Protein AF-A0A1H0L5H2-F1 (afdb_monomer_lite)

Structure (mmCIF, N/CA/C/O backbone):
data_AF-A0A1H0L5H2-F1
#
_entry.id   AF-A0A1H0L5H2-F1
#
loop_
_atom_site.group_PDB
_atom_site.id
_atom_site.type_symbol
_atom_site.label_atom_id
_atom_site.label_alt_id
_atom_site.label_comp_id
_atom_site.label_asym_id
_atom_site.label_entity_id
_atom_site.label_seq_id
_atom_site.pdbx_PDB_ins_code
_atom_site.Cartn_x
_atom_site.Cartn_y
_atom_site.Cartn_z
_atom_site.occupancy
_atom_site.B_iso_or_equiv
_atom_site.auth_seq_id
_atom_site.auth_comp_id
_atom_site.auth_asym_id
_atom_site.auth_atom_id
_atom_site.pdbx_PDB_model_num
ATOM 1 N N . MET A 1 1 ? -10.286 9.894 14.946 1.00 86.69 1 MET A N 1
ATOM 2 C CA . MET A 1 1 ? -11.538 9.253 14.486 1.00 86.69 1 MET A CA 1
ATOM 3 C C . MET A 1 1 ? -12.620 9.352 15.561 1.00 86.69 1 MET A C 1
ATOM 5 O O . MET A 1 1 ? -12.289 9.232 16.737 1.00 86.69 1 MET A O 1
ATOM 9 N N . SER A 1 2 ? -13.885 9.608 15.197 1.00 91.50 2 SER A N 1
ATOM 10 C CA . SER A 1 2 ? -15.003 9.645 16.160 1.00 91.50 2 SER A CA 1
ATOM 11 C C . SER A 1 2 ? -15.420 8.237 16.604 1.00 91.50 2 SER A C 1
ATOM 13 O O . SER A 1 2 ? -15.132 7.260 15.911 1.00 91.50 2 SER A O 1
ATOM 15 N N . ARG A 1 3 ? -16.108 8.123 17.750 1.00 90.56 3 ARG A N 1
ATOM 16 C CA . ARG A 1 3 ? -16.618 6.825 18.240 1.00 90.56 3 ARG A CA 1
ATOM 17 C C . ARG A 1 3 ? -17.633 6.208 17.288 1.00 90.56 3 ARG A C 1
ATOM 19 O O . ARG A 1 3 ? -17.518 5.031 16.987 1.00 90.56 3 ARG A O 1
ATOM 26 N N . ASP A 1 4 ? -18.573 6.996 16.774 1.00 89.38 4 ASP A N 1
ATOM 27 C CA . ASP A 1 4 ? -19.592 6.470 15.858 1.00 89.38 4 ASP A CA 1
ATOM 28 C C . ASP A 1 4 ? -18.964 5.981 14.543 1.00 89.38 4 ASP A C 1
ATOM 30 O O . ASP A 1 4 ? -19.358 4.942 14.022 1.00 89.38 4 ASP A O 1
ATOM 34 N N . ARG A 1 5 ? -17.904 6.648 14.057 1.00 89.00 5 ARG A N 1
ATOM 35 C CA . ARG A 1 5 ? -17.142 6.173 12.891 1.00 89.00 5 ARG A CA 1
ATOM 36 C C . ARG A 1 5 ? -16.364 4.888 13.186 1.00 89.00 5 ARG A C 1
ATOM 38 O O . ARG A 1 5 ? -16.267 4.049 12.304 1.00 89.00 5 ARG A O 1
ATOM 45 N N . LEU A 1 6 ? -15.846 4.710 14.405 1.00 89.56 6 LEU A N 1
ATOM 46 C CA . LEU A 1 6 ? -15.249 3.441 14.848 1.00 89.56 6 LEU A CA 1
ATOM 47 C C . LEU A 1 6 ? -16.286 2.313 14.913 1.00 89.56 6 LEU A C 1
ATOM 49 O O . LEU A 1 6 ? -16.000 1.219 14.441 1.00 89.56 6 LEU A O 1
ATOM 53 N N . VAL A 1 7 ? -17.482 2.581 15.453 1.00 89.94 7 VAL A N 1
ATOM 54 C CA . VAL A 1 7 ? -18.577 1.597 15.483 1.00 89.94 7 VAL A CA 1
ATOM 55 C C . VAL A 1 7 ? -18.927 1.173 14.061 1.00 89.94 7 VAL A C 1
ATOM 57 O O . VAL A 1 7 ? -18.934 -0.013 13.750 1.00 89.94 7 VAL A O 1
ATOM 60 N N . HIS A 1 8 ? -19.158 2.146 13.183 1.00 88.38 8 HIS A N 1
ATOM 61 C CA . HIS A 1 8 ? -19.511 1.868 11.800 1.00 88.38 8 HIS A CA 1
ATOM 62 C C . HIS A 1 8 ? -18.387 1.150 11.035 1.00 88.38 8 HIS A C 1
ATOM 64 O O . HIS A 1 8 ? -18.661 0.261 10.242 1.00 88.38 8 HIS A O 1
ATOM 70 N N . ALA A 1 9 ? -17.120 1.478 11.295 1.00 86.44 9 ALA A N 1
ATOM 71 C CA . ALA A 1 9 ? -15.988 0.811 10.655 1.00 86.44 9 ALA A CA 1
ATOM 72 C C . ALA A 1 9 ? -15.869 -0.675 11.033 1.00 86.44 9 ALA A C 1
ATOM 74 O O . ALA A 1 9 ? -15.502 -1.482 10.182 1.00 86.44 9 ALA A O 1
ATOM 75 N N . LEU A 1 10 ? -16.159 -1.018 12.294 1.00 85.81 10 LEU A N 1
ATOM 76 C CA . LEU A 1 10 ? -16.026 -2.380 12.819 1.00 85.81 10 LEU A CA 1
ATOM 77 C C . LEU A 1 10 ? -17.253 -3.250 12.539 1.00 85.81 10 LEU A C 1
ATOM 79 O O . LEU A 1 10 ? -17.099 -4.425 12.225 1.00 85.81 10 LEU A O 1
ATOM 83 N N . TRP A 1 11 ? -18.455 -2.685 12.664 1.00 86.88 11 TRP A N 1
ATOM 84 C CA . TRP A 1 11 ? -19.703 -3.453 12.601 1.00 86.88 11 TRP A CA 1
ATOM 85 C C . TRP A 1 11 ? -20.668 -3.010 11.494 1.00 86.88 11 TRP A C 1
ATOM 87 O O . TRP A 1 11 ? -21.693 -3.651 11.288 1.00 86.88 11 TRP A O 1
ATOM 97 N N . GLY A 1 12 ? -20.386 -1.925 10.770 1.00 85.38 12 GLY A N 1
ATOM 98 C CA . GLY A 1 12 ? -21.254 -1.448 9.693 1.00 85.38 12 GLY A CA 1
ATOM 99 C C . GLY A 1 12 ? -22.674 -1.150 10.179 1.00 85.38 12 GLY A C 1
ATOM 100 O O . GLY A 1 12 ? -22.873 -0.323 11.072 1.00 85.38 12 GLY A O 1
ATOM 101 N N . THR A 1 13 ? -23.657 -1.808 9.563 1.00 84.06 13 THR A N 1
ATOM 102 C CA . THR A 1 13 ? -25.083 -1.750 9.929 1.00 84.06 13 THR A CA 1
ATOM 103 C C . THR A 1 13 ? -25.482 -2.778 10.991 1.00 84.06 13 THR A C 1
ATOM 105 O O . THR A 1 13 ? -26.587 -2.700 11.514 1.00 84.06 13 THR A O 1
ATOM 108 N N . GLU A 1 14 ? -24.599 -3.716 11.337 1.00 86.31 14 GLU A N 1
ATOM 109 C CA . GLU A 1 14 ? -24.851 -4.834 12.260 1.00 86.31 14 GLU A CA 1
ATOM 110 C C . GLU A 1 14 ? -24.244 -4.581 13.652 1.00 86.31 14 GLU A C 1
ATOM 112 O O . GLU A 1 14 ? -23.815 -5.496 14.356 1.00 86.31 14 GLU A O 1
ATOM 117 N N . ALA A 1 15 ? -24.165 -3.311 14.062 1.00 87.25 15 ALA A N 1
ATOM 118 C CA . ALA A 1 15 ? -23.584 -2.935 15.345 1.00 87.25 15 ALA A CA 1
ATOM 119 C C . ALA A 1 15 ? -24.408 -3.484 16.525 1.00 87.25 15 ALA A C 1
ATOM 121 O O . ALA A 1 15 ? -25.597 -3.173 16.628 1.00 87.25 15 ALA A O 1
ATOM 122 N N . PRO A 1 16 ? -23.794 -4.237 17.460 1.00 89.81 16 PRO A N 1
ATOM 123 C CA . PRO A 1 16 ? -24.488 -4.673 18.664 1.00 89.81 16 PRO A CA 1
ATOM 124 C C . PRO A 1 16 ? -24.782 -3.477 19.578 1.00 89.81 16 PRO A C 1
ATOM 126 O O . PRO A 1 16 ? -24.059 -2.478 19.570 1.00 89.81 16 PRO A O 1
ATOM 129 N N . GLU A 1 17 ? -25.777 -3.604 20.458 1.00 91.12 17 GLU A N 1
ATOM 130 C CA . GLU A 1 17 ? -26.096 -2.568 21.457 1.00 91.12 17 GLU A CA 1
ATOM 131 C C . GLU A 1 17 ? -24.881 -2.206 22.333 1.00 91.12 17 GLU A C 1
ATOM 133 O O . GLU A 1 17 ? -24.697 -1.057 22.741 1.00 91.12 17 GLU A O 1
ATOM 138 N N . SER A 1 18 ? -23.989 -3.175 22.564 1.00 92.38 18 SER A N 1
ATOM 139 C CA . SER A 1 18 ? -22.765 -3.009 23.346 1.00 92.38 18 SER A CA 1
ATOM 140 C C . SER A 1 18 ? -21.599 -2.364 22.586 1.00 92.38 18 SER A C 1
ATOM 142 O O . SER A 1 18 ? -20.552 -2.149 23.196 1.00 92.38 18 SER A O 1
ATOM 144 N N . ALA A 1 19 ? -21.730 -2.038 21.294 1.00 90.88 19 ALA A N 1
ATOM 145 C CA . ALA A 1 19 ? -20.615 -1.620 20.432 1.00 90.88 19 ALA A CA 1
ATOM 146 C C . ALA A 1 19 ? -19.786 -0.467 21.019 1.00 90.88 19 ALA A C 1
ATOM 148 O O . ALA A 1 19 ? -18.552 -0.496 21.018 1.00 90.88 19 ALA A O 1
ATOM 149 N N . ARG A 1 20 ? -20.458 0.541 21.590 1.00 87.81 20 ARG A N 1
ATOM 150 C CA . ARG A 1 20 ? -19.782 1.666 22.254 1.00 87.81 20 ARG A CA 1
ATOM 151 C C . ARG A 1 20 ? -18.958 1.206 23.455 1.00 87.81 20 ARG A C 1
ATOM 153 O O . ARG A 1 20 ? -17.831 1.665 23.603 1.00 87.81 20 ARG A O 1
ATOM 160 N N . GLY A 1 21 ? -19.492 0.295 24.271 1.00 90.88 21 GLY A N 1
ATOM 161 C CA . GLY A 1 21 ? -18.783 -0.330 25.390 1.00 90.88 21 GLY A CA 1
ATOM 162 C C . GLY A 1 21 ? -17.565 -1.128 24.922 1.00 90.88 21 GLY A C 1
ATOM 163 O O . GLY A 1 21 ? -16.466 -0.932 25.438 1.00 90.88 21 GLY A O 1
ATOM 164 N N . SER A 1 22 ? -17.732 -1.944 23.878 1.00 93.12 22 SER A N 1
ATOM 165 C CA . SER A 1 22 ? -16.657 -2.746 23.283 1.00 93.12 22 SER A CA 1
ATOM 166 C C . SER A 1 22 ? -15.490 -1.891 22.778 1.00 93.12 22 SER A C 1
ATOM 168 O O . SER A 1 22 ? -14.337 -2.259 22.992 1.00 93.12 22 SER A O 1
ATOM 170 N N . ILE A 1 23 ? -15.754 -0.711 22.198 1.00 92.75 23 ILE A N 1
ATOM 171 C CA . ILE A 1 23 ? -14.692 0.226 21.791 1.00 92.75 23 ILE A CA 1
ATOM 172 C C . ILE A 1 23 ? -13.817 0.639 22.978 1.00 92.75 23 ILE A C 1
ATOM 174 O O . ILE A 1 23 ? -12.598 0.702 22.829 1.00 92.75 23 ILE A O 1
ATOM 178 N N . TYR A 1 24 ? -14.396 0.914 24.152 1.00 91.12 24 TYR A N 1
ATOM 179 C CA . TYR A 1 24 ? -13.594 1.260 25.330 1.00 91.12 24 TYR A CA 1
ATOM 180 C C . TYR A 1 24 ? -12.665 0.111 25.726 1.00 91.12 24 TYR A C 1
ATOM 182 O O . TYR A 1 24 ? -11.490 0.361 25.995 1.00 91.12 24 TYR A O 1
ATOM 190 N N . THR A 1 25 ? -13.163 -1.128 25.699 1.00 93.25 25 THR A N 1
ATOM 191 C CA . THR A 1 25 ? -12.363 -2.326 25.985 1.00 93.25 25 THR A CA 1
ATOM 192 C C . THR A 1 25 ? -11.226 -2.497 24.978 1.00 93.25 25 THR A C 1
ATOM 194 O O . THR A 1 25 ? -10.082 -2.681 25.387 1.00 93.25 25 THR A O 1
ATOM 197 N N . TYR A 1 26 ? -11.496 -2.359 23.675 1.00 92.62 26 TYR A N 1
ATOM 198 C CA . TYR A 1 26 ? -10.461 -2.462 22.640 1.00 92.62 26 TYR A CA 1
ATOM 199 C C . TYR A 1 26 ? -9.408 -1.359 22.755 1.00 92.62 26 TYR A C 1
ATOM 201 O O . TYR A 1 26 ? -8.216 -1.635 22.667 1.00 92.62 26 TYR A O 1
ATOM 209 N N . VAL A 1 27 ? -9.819 -0.115 23.017 1.00 93.62 27 VAL A N 1
ATOM 210 C CA . VAL A 1 27 ? -8.886 1.005 23.213 1.00 93.62 27 VAL A CA 1
ATOM 211 C C . VAL A 1 27 ? -8.029 0.809 24.464 1.00 93.62 27 VAL A C 1
ATOM 213 O O . VAL A 1 27 ? -6.843 1.134 24.443 1.00 93.62 27 VAL A O 1
ATOM 216 N N . ALA A 1 28 ? -8.604 0.296 25.554 1.00 93.31 28 ALA A N 1
ATOM 217 C CA . ALA A 1 28 ? -7.856 0.002 26.773 1.00 93.31 28 ALA A CA 1
ATOM 218 C C . ALA A 1 28 ? -6.829 -1.120 26.552 1.00 93.31 28 ALA A C 1
ATOM 220 O O . ALA A 1 28 ? -5.679 -0.969 26.962 1.00 93.31 28 ALA A O 1
ATOM 221 N N . GLY A 1 29 ? -7.221 -2.196 25.860 1.00 94.62 29 GLY A N 1
ATOM 222 C CA . GLY A 1 29 ? -6.318 -3.279 25.466 1.00 94.62 29 GLY A CA 1
ATOM 223 C C . GLY A 1 29 ? -5.177 -2.778 24.583 1.00 94.62 29 GLY A C 1
ATOM 224 O O . GLY A 1 29 ? -4.015 -2.942 24.936 1.00 94.62 29 GLY A O 1
ATOM 225 N N . LEU A 1 30 ? -5.499 -2.044 23.514 1.00 92.75 30 LEU A N 1
ATOM 226 C CA . LEU A 1 30 ? -4.499 -1.498 22.598 1.00 92.75 30 LEU A CA 1
ATOM 227 C C . LEU A 1 30 ? -3.508 -0.565 23.308 1.00 92.75 30 LEU A C 1
ATOM 229 O O . LEU A 1 30 ? -2.312 -0.643 23.061 1.00 92.75 30 LEU A O 1
ATOM 233 N N . ARG A 1 31 ? -3.973 0.296 24.225 1.00 93.56 31 ARG A N 1
ATOM 234 C CA . ARG A 1 31 ? -3.073 1.136 25.036 1.00 93.56 31 ARG A CA 1
ATOM 235 C C . ARG A 1 31 ? -2.105 0.301 25.865 1.00 93.56 31 ARG A C 1
ATOM 237 O O . ARG A 1 31 ? -0.919 0.604 25.872 1.00 93.56 31 ARG A O 1
ATOM 244 N N . LYS A 1 32 ? -2.604 -0.748 26.522 1.00 93.69 32 LYS A N 1
ATOM 245 C CA . LYS A 1 32 ? -1.773 -1.657 27.313 1.00 93.69 32 LYS A CA 1
ATOM 246 C C . LYS A 1 32 ? -0.716 -2.337 26.443 1.00 93.69 32 LYS A C 1
ATOM 248 O O . LYS A 1 32 ? 0.447 -2.360 26.827 1.00 93.69 32 LYS A O 1
ATOM 253 N N . ASP A 1 33 ? -1.098 -2.842 25.275 1.00 93.56 33 ASP A N 1
ATOM 254 C CA . ASP A 1 33 ? -0.165 -3.508 24.361 1.00 93.56 33 ASP A CA 1
ATOM 255 C C . ASP A 1 33 ? 0.893 -2.532 23.830 1.00 93.56 33 ASP A C 1
ATOM 257 O O . ASP A 1 33 ? 2.076 -2.861 23.769 1.00 93.56 33 ASP A O 1
ATOM 261 N N . MET A 1 34 ? 0.495 -1.293 23.528 1.00 90.81 34 MET A N 1
ATOM 262 C CA . MET A 1 34 ? 1.413 -0.222 23.135 1.00 90.81 34 MET A CA 1
ATOM 263 C C . MET A 1 34 ? 2.388 0.158 24.257 1.00 90.81 34 MET A C 1
ATOM 265 O O . MET A 1 34 ? 3.567 0.384 23.988 1.00 90.81 34 MET A O 1
ATOM 269 N N . ASP A 1 35 ? 1.918 0.222 25.504 1.00 90.25 35 ASP A N 1
ATOM 270 C CA . ASP A 1 35 ? 2.765 0.492 26.668 1.00 90.25 35 ASP A CA 1
ATOM 271 C C . ASP A 1 35 ? 3.777 -0.636 26.894 1.00 90.25 35 ASP A C 1
ATOM 273 O O . ASP A 1 35 ? 4.957 -0.366 27.116 1.00 90.25 35 ASP A O 1
ATOM 277 N N . LEU A 1 36 ? 3.344 -1.894 26.770 1.00 92.88 36 LEU A N 1
ATOM 278 C CA . LEU A 1 36 ? 4.217 -3.068 26.866 1.00 92.88 36 LEU A CA 1
ATOM 279 C C . LEU A 1 36 ? 5.263 -3.107 25.747 1.00 92.88 36 LEU A C 1
ATOM 281 O O . LEU A 1 36 ? 6.405 -3.491 25.989 1.00 92.88 36 LEU A O 1
ATOM 285 N N . ALA A 1 37 ? 4.894 -2.677 24.541 1.00 89.81 37 ALA A N 1
ATOM 286 C CA . ALA A 1 37 ? 5.805 -2.556 23.409 1.00 89.81 37 ALA A CA 1
ATOM 287 C C . ALA A 1 37 ? 6.749 -1.340 23.505 1.00 89.81 37 ALA A 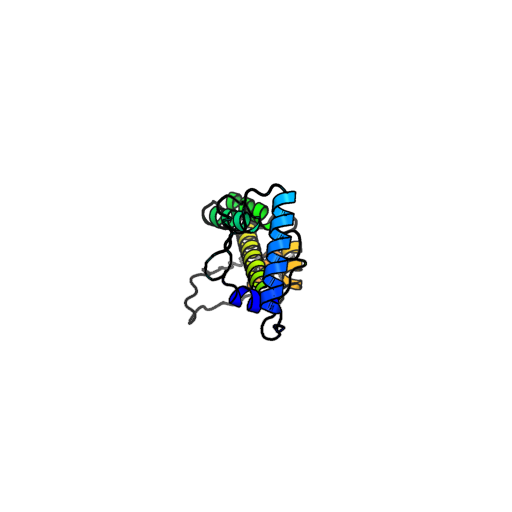C 1
ATOM 289 O O . ALA A 1 37 ? 7.588 -1.152 22.626 1.00 89.81 37 ALA A O 1
ATOM 290 N N . GLY A 1 38 ? 6.610 -0.488 24.531 1.00 88.44 38 GLY A N 1
ATOM 291 C CA . GLY A 1 38 ? 7.401 0.737 24.666 1.00 88.44 38 GLY A CA 1
ATOM 292 C C . GLY A 1 38 ? 7.144 1.748 23.543 1.00 88.44 38 GLY A C 1
ATOM 293 O O . GLY A 1 38 ? 8.032 2.529 23.202 1.00 88.44 38 GLY A O 1
ATOM 294 N N . ALA A 1 39 ? 5.952 1.727 22.939 1.00 84.00 39 ALA A N 1
ATOM 295 C CA . ALA A 1 39 ? 5.631 2.572 21.798 1.00 84.00 39 ALA A CA 1
ATOM 296 C C . ALA A 1 39 ? 5.629 4.060 22.189 1.00 84.00 39 ALA A C 1
ATOM 298 O O . ALA A 1 39 ? 4.958 4.476 23.137 1.00 84.00 39 ALA A O 1
ATOM 299 N N . SER A 1 40 ? 6.342 4.884 21.417 1.00 82.69 40 SER A N 1
ATOM 300 C CA . SER A 1 40 ? 6.373 6.341 21.609 1.00 82.69 40 SER A CA 1
ATOM 301 C C . SER A 1 40 ? 5.048 7.013 21.233 1.00 82.69 40 SER A C 1
ATOM 303 O O . SER A 1 40 ? 4.673 8.025 21.827 1.00 82.69 40 SER A O 1
ATOM 305 N N . VAL A 1 41 ? 4.300 6.439 20.283 1.00 82.50 41 VAL A N 1
ATOM 306 C CA . VAL A 1 41 ? 2.963 6.921 19.928 1.00 82.50 41 VAL A CA 1
ATOM 307 C C . VAL A 1 41 ? 1.958 6.596 21.019 1.00 82.50 41 VAL A C 1
ATOM 309 O O . VAL A 1 41 ? 1.964 5.516 21.603 1.00 82.50 41 VAL A O 1
ATOM 312 N N . ARG A 1 42 ? 1.046 7.538 21.271 1.00 86.81 42 ARG A N 1
ATOM 313 C CA . ARG A 1 42 ? -0.030 7.392 22.250 1.00 86.81 42 ARG A CA 1
ATOM 314 C C . ARG A 1 42 ? -1.391 7.522 21.582 1.00 86.81 42 ARG A C 1
ATOM 316 O O . ARG A 1 42 ? -1.649 8.466 20.836 1.00 86.81 42 ARG A O 1
ATOM 323 N N . LEU A 1 43 ? -2.287 6.591 21.901 1.00 91.00 43 LEU A N 1
ATOM 324 C CA . LEU A 1 43 ? -3.700 6.683 21.548 1.00 91.00 43 LEU A CA 1
ATOM 325 C C . LEU A 1 43 ? -4.420 7.580 22.562 1.00 91.00 43 LEU A C 1
ATOM 327 O O . LEU A 1 43 ? -4.735 7.159 23.677 1.00 91.00 43 LEU A O 1
ATOM 331 N N . MET A 1 44 ? -4.698 8.821 22.187 1.00 91.31 44 MET A N 1
ATOM 332 C CA . MET A 1 44 ? -5.301 9.829 23.057 1.00 91.31 44 MET A CA 1
ATOM 333 C C . MET A 1 44 ? -6.825 9.847 22.928 1.00 91.31 44 MET A C 1
ATOM 335 O O . MET A 1 44 ? -7.381 9.694 21.841 1.00 91.31 44 MET A O 1
ATOM 339 N N . SER A 1 45 ? -7.515 10.065 24.047 1.00 92.62 45 SER A N 1
ATOM 340 C CA . SER A 1 45 ? -8.954 10.337 24.037 1.00 92.62 45 SER A CA 1
ATOM 341 C C . SER A 1 45 ? -9.191 11.790 23.621 1.00 92.62 45 SER A C 1
ATOM 343 O O . SER A 1 45 ? -8.607 12.702 24.195 1.00 92.62 45 SER A O 1
ATOM 345 N N . ALA A 1 46 ? -10.076 12.004 22.654 1.00 90.12 46 ALA A N 1
ATOM 346 C CA . ALA A 1 46 ? -10.568 13.313 22.239 1.00 90.12 46 ALA A CA 1
ATOM 347 C C . ALA A 1 46 ? -12.061 13.451 22.587 1.00 90.12 46 ALA A C 1
ATOM 349 O O . ALA A 1 46 ? -12.741 12.461 22.876 1.00 90.12 46 ALA A O 1
ATOM 350 N N . ARG A 1 47 ? -12.599 14.677 22.522 1.00 87.00 47 ARG A N 1
ATOM 351 C CA . ARG A 1 47 ? -13.990 14.988 22.912 1.00 87.00 47 ARG A CA 1
ATOM 352 C C . ARG A 1 47 ? -15.018 14.026 22.295 1.00 87.00 47 ARG A C 1
ATOM 354 O O . ARG A 1 47 ? -15.898 13.536 22.996 1.00 87.00 47 ARG A O 1
ATOM 361 N N . THR A 1 48 ? -14.872 13.692 21.013 1.00 88.31 48 THR A N 1
ATOM 362 C CA . THR A 1 48 ? -15.820 12.842 20.265 1.00 88.31 48 THR A CA 1
ATOM 363 C C . THR A 1 48 ? -15.258 11.472 19.867 1.00 88.31 48 THR A C 1
ATOM 365 O O . THR A 1 48 ? -15.918 10.722 19.146 1.00 88.31 48 THR A O 1
ATOM 368 N N . GLY A 1 49 ? -14.060 11.099 20.327 1.00 92.00 49 GLY A N 1
ATOM 369 C CA . GLY A 1 49 ? -13.427 9.848 19.909 1.00 92.00 49 GLY A CA 1
ATOM 370 C C . GLY A 1 49 ? -11.979 9.715 20.338 1.00 92.00 49 GLY A C 1
ATOM 371 O O . GLY A 1 49 ? -11.648 9.984 21.490 1.00 92.00 49 GLY A O 1
ATOM 372 N N . TYR A 1 50 ? -11.131 9.278 19.412 1.00 93.12 50 TYR A N 1
ATOM 373 C CA . TYR A 1 50 ? -9.731 8.970 19.684 1.00 93.12 50 TYR A CA 1
ATOM 374 C C . TYR A 1 50 ? -8.829 9.528 18.594 1.00 93.12 50 TYR A C 1
ATOM 376 O O . TYR A 1 50 ? -9.219 9.610 17.425 1.00 93.12 50 TYR A O 1
ATOM 384 N N . THR A 1 51 ? -7.623 9.920 18.977 1.00 92.62 51 THR A N 1
ATOM 385 C CA . THR A 1 51 ? -6.602 10.413 18.057 1.00 92.62 51 THR A CA 1
ATOM 386 C C . THR A 1 51 ? -5.273 9.736 18.336 1.00 92.62 51 THR A C 1
ATOM 388 O O . THR A 1 51 ? -4.976 9.374 19.473 1.00 92.62 51 THR A O 1
ATOM 391 N N . MET A 1 52 ? -4.490 9.553 17.286 1.00 89.81 52 MET A N 1
ATOM 392 C CA . MET A 1 52 ? -3.157 8.984 17.343 1.00 89.81 52 MET A CA 1
ATOM 393 C C . MET A 1 52 ? -2.280 9.822 16.419 1.00 89.81 52 MET A C 1
ATOM 395 O O . MET A 1 52 ? -2.619 9.993 15.248 1.00 89.81 52 MET A O 1
ATOM 399 N N . ASN A 1 53 ? -1.195 10.385 16.950 1.00 86.00 53 ASN A N 1
ATOM 400 C CA . ASN A 1 53 ? -0.251 11.142 16.139 1.00 86.00 53 ASN A CA 1
ATOM 401 C C . ASN A 1 53 ? 0.806 10.194 15.570 1.00 86.00 53 ASN A C 1
ATOM 403 O O . ASN A 1 53 ? 1.617 9.654 16.314 1.00 86.00 53 ASN A O 1
ATOM 407 N N . LEU A 1 54 ? 0.777 10.012 14.253 1.00 83.25 54 LEU A N 1
ATOM 408 C CA . LEU A 1 54 ? 1.714 9.167 13.516 1.00 83.25 54 LEU A CA 1
ATOM 409 C C . LEU A 1 54 ? 2.799 9.985 12.798 1.00 83.25 54 LEU A C 1
ATOM 411 O O . LEU A 1 54 ? 3.440 9.455 11.900 1.00 83.25 54 LEU A O 1
ATOM 415 N N . ALA A 1 55 ? 2.974 11.272 13.128 1.00 77.25 55 ALA A N 1
ATOM 416 C CA . ALA A 1 55 ? 3.917 12.155 12.434 1.00 77.25 55 ALA A CA 1
ATOM 417 C C . ALA A 1 55 ? 5.351 11.605 12.432 1.00 77.25 55 ALA A C 1
ATOM 419 O O . ALA A 1 55 ? 5.999 11.622 11.390 1.00 77.25 55 ALA A O 1
ATOM 420 N N . ASP A 1 56 ? 5.790 11.040 13.558 1.00 72.38 56 ASP A N 1
ATOM 421 C CA . ASP A 1 56 ? 7.135 10.471 13.707 1.00 72.38 56 ASP A CA 1
ATOM 422 C C . ASP A 1 56 ? 7.194 8.975 13.350 1.00 72.38 56 ASP A C 1
ATOM 424 O O . ASP A 1 56 ? 8.235 8.336 13.493 1.00 72.38 56 ASP A O 1
ATOM 428 N N . PHE A 1 57 ? 6.073 8.390 12.908 1.00 79.50 57 PHE A N 1
ATOM 429 C CA . PHE A 1 57 ? 5.990 6.972 12.578 1.00 79.50 57 PHE A CA 1
ATOM 430 C C . PHE A 1 57 ? 6.159 6.749 11.089 1.00 79.50 57 PHE A C 1
ATOM 432 O O . PHE A 1 57 ? 5.360 7.185 10.257 1.00 79.50 57 PHE A O 1
ATOM 439 N N . ASP A 1 58 ? 7.194 5.987 10.774 1.00 86.31 58 ASP A N 1
ATOM 440 C CA . ASP A 1 58 ? 7.524 5.630 9.413 1.00 86.31 58 ASP A CA 1
ATOM 441 C C . ASP A 1 58 ? 6.877 4.296 9.026 1.00 86.31 58 ASP A C 1
ATOM 443 O O . ASP A 1 58 ? 7.514 3.242 9.051 1.00 86.31 58 ASP A O 1
ATOM 447 N N . THR A 1 59 ? 5.575 4.344 8.736 1.00 89.56 59 THR A N 1
ATOM 448 C CA . THR A 1 59 ? 4.818 3.171 8.285 1.00 89.56 59 THR A CA 1
ATOM 449 C C . THR A 1 59 ? 5.252 2.737 6.887 1.00 89.56 59 THR A C 1
ATOM 451 O O . THR A 1 59 ? 5.698 3.549 6.077 1.00 89.56 59 THR A O 1
ATOM 454 N N . ASP A 1 60 ? 5.072 1.457 6.579 1.00 92.25 60 ASP A N 1
ATOM 455 C CA . ASP A 1 60 ? 5.230 0.906 5.230 1.00 92.25 60 ASP A CA 1
ATOM 456 C C . ASP A 1 60 ? 4.415 1.679 4.179 1.00 92.25 60 ASP A C 1
ATOM 458 O O . ASP A 1 60 ? 4.961 2.033 3.141 1.00 92.25 60 ASP A O 1
ATOM 462 N N . ALA A 1 61 ? 3.169 2.053 4.479 1.00 90.62 61 ALA A N 1
ATOM 463 C CA . ALA A 1 61 ? 2.345 2.887 3.603 1.00 90.62 61 ALA A CA 1
ATOM 464 C C . ALA A 1 61 ? 2.971 4.274 3.356 1.00 90.62 61 ALA A C 1
ATOM 466 O O . ALA A 1 61 ? 3.053 4.730 2.220 1.00 90.62 61 ALA A O 1
ATOM 467 N N . ARG A 1 62 ? 3.508 4.933 4.395 1.00 92.19 62 ARG A N 1
ATOM 468 C CA . ARG A 1 62 ? 4.199 6.227 4.235 1.00 92.19 62 ARG A CA 1
ATOM 469 C C . ARG A 1 62 ? 5.505 6.089 3.460 1.00 92.19 62 ARG A C 1
ATOM 471 O O . ARG A 1 62 ? 5.865 6.999 2.717 1.00 92.19 62 ARG A O 1
ATOM 478 N N . ARG A 1 63 ? 6.239 4.989 3.647 1.00 94.94 63 ARG A N 1
ATOM 479 C CA . ARG A 1 63 ? 7.436 4.670 2.853 1.00 94.94 63 ARG A CA 1
ATOM 480 C C . ARG A 1 63 ? 7.066 4.472 1.388 1.00 94.94 63 ARG A C 1
ATOM 482 O O . ARG A 1 63 ? 7.710 5.066 0.529 1.00 94.94 63 ARG A O 1
ATOM 489 N N . PHE A 1 64 ? 6.003 3.716 1.121 1.00 95.31 64 PHE A N 1
ATOM 490 C CA . PHE A 1 64 ? 5.461 3.495 -0.216 1.00 95.31 64 PHE A CA 1
ATOM 491 C C . PHE A 1 64 ? 5.113 4.824 -0.906 1.00 95.31 64 PHE A C 1
ATOM 493 O O . PHE A 1 64 ? 5.594 5.077 -2.009 1.00 95.31 64 PHE A O 1
ATOM 500 N N . ASP A 1 65 ? 4.392 5.723 -0.229 1.00 93.88 65 ASP A N 1
ATOM 501 C CA . ASP A 1 65 ? 4.035 7.046 -0.765 1.00 93.88 65 ASP A CA 1
ATOM 502 C C . ASP A 1 65 ? 5.257 7.923 -1.079 1.00 93.88 65 ASP A C 1
ATOM 504 O O . ASP A 1 65 ? 5.266 8.675 -2.063 1.00 93.88 65 ASP A O 1
ATOM 508 N N . ARG A 1 66 ? 6.309 7.844 -0.252 1.00 96.00 66 ARG A N 1
ATOM 509 C CA . ARG A 1 66 ? 7.558 8.579 -0.497 1.00 96.00 66 ARG A CA 1
ATOM 510 C C . ARG A 1 66 ? 8.286 8.054 -1.722 1.00 96.00 66 ARG A C 1
ATOM 512 O O . ARG A 1 66 ? 8.668 8.863 -2.560 1.00 96.00 66 ARG A O 1
ATOM 519 N N . HIS A 1 67 ? 8.430 6.739 -1.847 1.00 97.88 67 HIS A N 1
ATOM 520 C CA . HIS A 1 67 ? 9.028 6.120 -3.028 1.00 97.88 67 HIS A CA 1
ATOM 521 C C . HIS A 1 67 ? 8.219 6.422 -4.297 1.00 97.88 67 HIS A C 1
ATOM 523 O O . HIS A 1 67 ? 8.791 6.771 -5.327 1.00 97.88 67 HIS A O 1
ATOM 529 N N . TRP A 1 68 ? 6.883 6.386 -4.216 1.00 96.56 68 TRP A N 1
ATOM 530 C CA . TRP A 1 68 ? 6.010 6.807 -5.314 1.00 96.56 68 TRP A CA 1
ATOM 531 C C . TRP A 1 68 ? 6.289 8.248 -5.740 1.00 96.56 68 TRP A C 1
ATOM 533 O O . TRP A 1 68 ? 6.497 8.533 -6.919 1.00 96.56 68 TRP A O 1
ATOM 543 N N . SER A 1 69 ? 6.328 9.164 -4.771 1.00 96.81 69 SER A N 1
ATOM 544 C CA . SER A 1 69 ? 6.568 10.584 -5.026 1.00 96.81 69 SER A CA 1
ATOM 545 C C . SER A 1 69 ? 7.964 10.831 -5.601 1.00 96.81 69 SER A C 1
ATOM 547 O O . SER A 1 69 ? 8.098 11.592 -6.555 1.00 96.81 69 SER A O 1
ATOM 549 N N . ALA A 1 70 ? 8.987 10.160 -5.065 1.00 97.19 70 ALA A N 1
ATOM 550 C CA . ALA A 1 70 ? 10.361 10.256 -5.541 1.00 97.19 70 ALA A CA 1
ATOM 551 C C . ALA A 1 70 ? 10.483 9.743 -6.981 1.00 97.19 70 ALA A C 1
ATOM 553 O O . ALA A 1 70 ? 10.923 10.488 -7.858 1.00 97.19 70 ALA A O 1
ATOM 554 N N . GLY A 1 71 ? 10.002 8.526 -7.256 1.00 96.25 71 GLY A N 1
ATOM 555 C CA . GLY A 1 71 ? 10.106 7.903 -8.575 1.00 96.25 71 GLY A CA 1
ATOM 556 C C . GLY A 1 71 ? 9.430 8.705 -9.688 1.00 96.25 71 GLY A C 1
ATOM 557 O O . GLY A 1 71 ? 9.913 8.730 -10.812 1.00 96.25 71 GLY A O 1
ATOM 558 N N . ARG A 1 72 ? 8.375 9.469 -9.384 1.00 92.88 72 ARG A N 1
ATOM 559 C CA . ARG A 1 72 ? 7.727 10.363 -10.364 1.00 92.88 72 ARG A CA 1
ATOM 560 C C . ARG A 1 72 ? 8.547 11.593 -10.766 1.00 92.88 72 ARG A C 1
ATOM 562 O O . ARG A 1 72 ? 8.163 12.280 -11.708 1.00 92.88 72 ARG A O 1
ATOM 569 N N . THR A 1 73 ? 9.616 11.904 -10.040 1.00 94.81 73 THR A N 1
ATOM 570 C CA . THR A 1 73 ? 10.463 13.090 -10.275 1.00 94.81 73 THR A CA 1
ATOM 571 C C . THR A 1 73 ? 11.866 12.746 -10.767 1.00 94.81 73 THR A C 1
ATOM 573 O O . THR A 1 73 ? 12.621 13.637 -11.150 1.00 94.81 73 THR A O 1
ATOM 576 N N . LEU A 1 74 ? 12.218 11.462 -10.743 1.00 95.69 74 LEU A N 1
ATOM 577 C CA . LEU A 1 74 ? 13.534 10.955 -11.098 1.00 95.69 74 LEU A CA 1
ATOM 578 C C . LEU A 1 74 ? 13.588 10.515 -12.565 1.00 95.69 74 LEU A C 1
ATOM 580 O O . LEU A 1 74 ? 12.562 10.263 -13.194 1.00 95.69 74 LEU A O 1
ATOM 584 N N . ALA A 1 75 ? 14.809 10.394 -13.091 1.00 93.75 75 ALA A N 1
ATOM 585 C CA . ALA A 1 75 ? 15.057 9.735 -14.372 1.00 93.75 75 ALA A CA 1
ATOM 586 C C . ALA A 1 75 ? 14.693 8.243 -14.300 1.00 93.75 75 ALA A C 1
ATOM 588 O O . ALA A 1 75 ? 14.690 7.654 -13.218 1.00 93.75 75 ALA A O 1
ATOM 589 N N . GLU A 1 76 ? 14.440 7.622 -15.448 1.00 89.44 76 GLU A N 1
ATOM 590 C CA . GLU A 1 76 ? 13.785 6.318 -15.585 1.00 89.44 76 GLU A CA 1
ATOM 591 C C . GLU A 1 76 ? 14.449 5.220 -14.742 1.00 89.44 76 GLU A C 1
ATOM 593 O O . GLU A 1 76 ? 13.774 4.510 -14.000 1.00 89.44 76 GLU A O 1
ATOM 598 N N . THR A 1 77 ? 15.780 5.108 -14.779 1.00 91.25 77 THR A N 1
ATOM 599 C CA . THR A 1 77 ? 16.522 4.086 -14.017 1.00 91.25 77 THR A CA 1
ATOM 600 C C . THR A 1 77 ? 16.433 4.289 -12.504 1.00 91.25 77 THR A C 1
ATOM 602 O O . THR A 1 77 ? 16.272 3.325 -11.756 1.00 91.25 77 THR A O 1
ATOM 605 N N . ALA A 1 78 ? 16.502 5.537 -12.041 1.00 95.50 78 ALA A N 1
ATOM 606 C CA . ALA A 1 78 ? 16.358 5.873 -10.628 1.00 95.50 78 ALA A CA 1
ATOM 607 C C . ALA A 1 78 ? 14.896 5.744 -10.166 1.00 95.50 78 ALA A C 1
ATOM 609 O O . ALA A 1 78 ? 14.640 5.292 -9.054 1.00 95.50 78 ALA A O 1
ATOM 610 N N . ALA A 1 79 ? 13.936 6.064 -11.034 1.00 95.38 79 ALA A N 1
ATOM 611 C CA . ALA A 1 79 ? 12.514 5.882 -10.778 1.00 95.38 79 ALA A CA 1
ATOM 612 C C . ALA A 1 79 ? 12.142 4.404 -10.603 1.00 95.38 79 ALA A C 1
ATOM 614 O O . ALA A 1 79 ? 11.437 4.060 -9.656 1.00 95.38 79 ALA A O 1
ATOM 615 N N . ILE A 1 80 ? 12.662 3.522 -11.464 1.00 94.94 80 ILE A N 1
ATOM 616 C CA . ILE A 1 80 ? 12.472 2.070 -11.336 1.00 94.94 80 ILE A CA 1
ATOM 617 C C . ILE A 1 80 ? 13.003 1.574 -9.989 1.00 94.94 80 ILE A C 1
ATOM 619 O O . ILE A 1 80 ? 12.301 0.828 -9.312 1.00 94.94 80 ILE A O 1
ATOM 623 N N . ALA A 1 81 ? 14.184 2.030 -9.558 1.00 96.12 81 ALA A N 1
ATOM 624 C CA . ALA A 1 81 ? 14.753 1.634 -8.270 1.00 96.12 81 ALA A CA 1
ATOM 625 C C . ALA A 1 81 ? 13.877 2.055 -7.072 1.00 96.12 81 ALA A C 1
ATOM 627 O O . ALA A 1 81 ? 13.708 1.279 -6.129 1.00 96.12 81 ALA A O 1
ATOM 628 N N . GLU A 1 82 ? 13.282 3.252 -7.114 1.00 98.12 82 GLU A N 1
ATOM 629 C CA . GLU A 1 82 ? 12.318 3.697 -6.100 1.00 98.12 82 GLU A CA 1
ATOM 630 C C . GLU A 1 82 ? 11.049 2.832 -6.106 1.00 98.12 82 GLU A C 1
ATOM 632 O O . GLU A 1 82 ? 10.586 2.397 -5.049 1.00 98.12 82 GLU A O 1
ATOM 637 N N . PHE A 1 83 ? 10.501 2.524 -7.285 1.00 97.00 83 PHE A N 1
ATOM 638 C CA . PHE A 1 83 ? 9.325 1.658 -7.394 1.00 97.00 83 PHE A CA 1
ATOM 639 C C . PHE A 1 83 ? 9.625 0.227 -6.928 1.00 97.00 83 PHE A C 1
ATOM 641 O O . PHE A 1 83 ? 8.823 -0.352 -6.203 1.00 97.00 83 PHE A O 1
ATOM 648 N N . ASP A 1 84 ? 10.798 -0.323 -7.238 1.00 95.44 84 ASP A N 1
ATOM 649 C CA . ASP A 1 84 ? 11.247 -1.617 -6.713 1.00 95.44 84 ASP A CA 1
ATOM 650 C C . ASP A 1 84 ? 11.321 -1.633 -5.187 1.00 95.44 84 ASP A C 1
ATOM 652 O O . ASP A 1 84 ? 10.896 -2.597 -4.545 1.00 95.44 84 ASP A O 1
ATOM 656 N N . ALA A 1 85 ? 11.873 -0.574 -4.590 1.00 96.62 85 ALA A N 1
ATOM 657 C CA . ALA A 1 85 ? 11.959 -0.450 -3.141 1.00 96.62 85 ALA A CA 1
ATOM 658 C C . ALA A 1 85 ? 10.564 -0.419 -2.500 1.00 96.62 85 ALA A C 1
ATOM 660 O O . ALA A 1 85 ? 10.325 -1.114 -1.512 1.00 96.62 85 ALA A O 1
ATOM 661 N N . ALA A 1 86 ? 9.627 0.317 -3.097 1.00 96.69 86 ALA A N 1
ATOM 662 C CA . ALA A 1 86 ? 8.248 0.399 -2.635 1.00 96.69 86 ALA A CA 1
ATOM 663 C C . ALA A 1 86 ? 7.481 -0.920 -2.767 1.00 96.69 86 ALA A C 1
ATOM 665 O O . ALA A 1 86 ? 6.821 -1.343 -1.817 1.00 96.69 86 ALA A O 1
ATOM 666 N N . LEU A 1 87 ? 7.575 -1.589 -3.920 1.00 94.56 87 LEU A N 1
ATOM 667 C CA . LEU A 1 87 ? 6.887 -2.857 -4.171 1.00 94.56 87 LEU A CA 1
ATOM 668 C C . LEU A 1 87 ? 7.377 -3.955 -3.211 1.00 94.56 87 LEU A C 1
ATOM 670 O O . LEU A 1 87 ? 6.585 -4.800 -2.809 1.00 94.56 87 LEU A O 1
ATOM 674 N N . LYS A 1 88 ? 8.639 -3.908 -2.756 1.00 94.38 88 LYS A N 1
ATOM 675 C CA . LYS A 1 88 ? 9.190 -4.827 -1.736 1.00 94.38 88 LYS A CA 1
ATOM 676 C C . LYS A 1 88 ? 8.654 -4.603 -0.318 1.00 94.38 88 LYS A C 1
ATOM 678 O O . LYS A 1 88 ? 8.815 -5.477 0.530 1.00 94.38 88 LYS A O 1
ATOM 683 N N . LEU A 1 89 ? 8.025 -3.460 -0.031 1.00 94.00 89 LEU A N 1
ATOM 684 C CA . LEU A 1 89 ? 7.375 -3.230 1.268 1.00 94.00 89 LEU A CA 1
ATOM 685 C C . LEU A 1 89 ? 6.124 -4.102 1.437 1.00 94.00 89 LEU A C 1
ATOM 687 O O . LEU A 1 89 ? 5.694 -4.367 2.560 1.00 94.00 89 LEU A O 1
ATOM 691 N N . TRP A 1 90 ? 5.558 -4.571 0.326 1.00 91.12 90 TRP A N 1
ATOM 692 C CA . TRP A 1 90 ? 4.350 -5.374 0.300 1.00 91.12 90 TRP A CA 1
ATOM 693 C C . TRP A 1 90 ? 4.647 -6.828 0.655 1.00 91.12 90 TRP A C 1
ATOM 695 O O . TRP A 1 90 ? 5.216 -7.581 -0.129 1.00 91.12 90 TRP A O 1
ATOM 705 N N . ASN A 1 91 ? 4.215 -7.233 1.848 1.00 85.00 91 ASN A N 1
ATOM 706 C CA . ASN A 1 91 ? 4.402 -8.582 2.378 1.00 85.00 91 ASN A CA 1
ATOM 707 C C . ASN A 1 91 ? 3.048 -9.286 2.542 1.00 85.00 91 ASN A C 1
ATOM 709 O O . ASN A 1 91 ? 2.594 -9.562 3.652 1.00 85.00 91 ASN A O 1
ATOM 713 N N . GLY A 1 92 ? 2.384 -9.552 1.416 1.00 87.00 92 GLY A N 1
ATOM 714 C CA . GLY A 1 92 ? 1.068 -10.194 1.368 1.00 87.00 92 GLY A CA 1
ATOM 715 C C . GLY A 1 92 ? -0.100 -9.205 1.341 1.00 87.00 92 GLY A C 1
ATOM 716 O O . GLY A 1 92 ? 0.046 -8.053 0.939 1.00 87.00 92 GLY A O 1
ATOM 717 N N . ALA A 1 93 ? -1.290 -9.676 1.726 1.00 87.50 93 ALA A N 1
ATOM 718 C CA . ALA A 1 93 ? -2.511 -8.877 1.651 1.00 87.50 93 ALA A CA 1
ATOM 719 C C . ALA A 1 93 ? -2.464 -7.683 2.636 1.00 87.50 93 ALA A C 1
ATOM 721 O O . ALA A 1 93 ? -2.299 -7.908 3.840 1.00 87.50 93 ALA A O 1
ATOM 722 N N . PRO A 1 94 ? -2.678 -6.430 2.185 1.00 91.25 94 PRO A N 1
ATOM 723 C CA . PRO A 1 94 ? -2.647 -5.255 3.061 1.00 91.25 94 PRO A CA 1
ATOM 724 C C . PRO A 1 94 ? -3.660 -5.366 4.187 1.00 91.25 94 PRO A C 1
ATOM 726 O O . PRO A 1 94 ? -4.800 -5.708 3.914 1.00 91.25 94 PRO A O 1
ATOM 729 N N . LEU A 1 95 ? -3.294 -5.052 5.431 1.00 90.06 95 LEU A N 1
ATOM 730 C CA . LEU A 1 95 ? -4.192 -5.190 6.592 1.00 90.06 95 LEU A CA 1
ATOM 731 C C . LEU A 1 95 ? -4.664 -6.644 6.821 1.00 90.06 95 LEU A C 1
ATOM 733 O O . LEU A 1 95 ? -5.797 -6.886 7.244 1.00 90.06 95 LEU A O 1
ATOM 737 N N . ALA A 1 96 ? -3.839 -7.646 6.491 1.00 89.00 96 ALA A N 1
ATOM 738 C CA . ALA A 1 96 ? -4.124 -9.050 6.801 1.00 89.00 96 ALA A CA 1
ATOM 739 C C . ALA A 1 96 ? -4.507 -9.237 8.283 1.00 89.00 96 ALA A C 1
ATOM 741 O O . ALA A 1 96 ? -3.898 -8.652 9.176 1.00 89.00 96 ALA A O 1
ATOM 742 N N . GLY A 1 97 ? -5.543 -10.041 8.539 1.00 86.75 97 GLY A N 1
ATOM 743 C CA . GLY A 1 97 ? -6.072 -10.282 9.887 1.00 86.75 97 GLY A CA 1
ATOM 744 C C . GLY A 1 97 ? -7.054 -9.224 10.408 1.00 86.75 97 GLY A C 1
ATOM 745 O O . GLY A 1 97 ? -7.710 -9.470 11.416 1.00 86.75 97 GLY A O 1
ATOM 746 N N . ALA A 1 98 ? -7.212 -8.089 9.721 1.00 85.94 98 ALA A N 1
ATOM 747 C CA . ALA A 1 98 ? -8.269 -7.115 9.990 1.00 85.94 98 ALA A CA 1
ATOM 748 C C . ALA A 1 98 ? -9.425 -7.264 8.987 1.00 85.94 98 ALA A C 1
ATOM 750 O O . ALA A 1 98 ? -9.206 -7.618 7.829 1.00 85.94 98 ALA A O 1
ATOM 751 N N . GLY A 1 99 ? -10.648 -6.954 9.417 1.00 82.88 99 GLY A N 1
ATOM 752 C CA . GLY A 1 99 ? -11.846 -6.994 8.576 1.00 82.88 99 GLY A CA 1
ATOM 753 C C . GLY A 1 99 ? -12.840 -5.895 8.938 1.00 82.88 99 GLY A C 1
ATOM 754 O O . GLY A 1 99 ? -12.642 -5.162 9.910 1.00 82.88 99 GLY A O 1
ATOM 755 N N . GLY A 1 100 ? -13.899 -5.787 8.140 1.00 84.06 100 GLY A N 1
ATOM 756 C CA . GLY A 1 100 ? -14.930 -4.757 8.260 1.00 84.06 100 GLY A CA 1
ATOM 757 C C . GLY A 1 100 ? -14.913 -3.812 7.062 1.00 84.06 100 GLY A C 1
ATOM 758 O O . GLY A 1 100 ? -13.876 -3.600 6.437 1.00 84.06 100 GLY A O 1
ATOM 759 N N . ALA A 1 101 ? -16.062 -3.201 6.765 1.00 84.25 101 ALA A N 1
ATOM 760 C CA . ALA A 1 101 ? -16.279 -2.464 5.517 1.00 84.25 101 ALA A CA 1
ATOM 761 C C . ALA A 1 101 ? -15.240 -1.358 5.251 1.00 84.25 101 ALA A C 1
ATOM 763 O O . ALA A 1 101 ? -14.826 -1.147 4.109 1.00 84.25 101 ALA A O 1
ATOM 764 N N . LEU A 1 102 ? -14.784 -0.664 6.303 1.00 84.94 102 LEU A N 1
ATOM 765 C CA . LEU A 1 102 ? -13.721 0.333 6.165 1.00 84.94 102 LEU A CA 1
ATOM 766 C C . LEU A 1 102 ? -12.388 -0.327 5.791 1.00 84.94 102 LEU A C 1
ATOM 768 O O . LEU A 1 102 ? -11.726 0.136 4.873 1.00 84.94 102 LEU A O 1
ATOM 772 N N . VAL A 1 103 ? -12.009 -1.410 6.474 1.00 88.69 103 VAL A N 1
ATOM 773 C CA . VAL A 1 103 ? -10.761 -2.138 6.202 1.00 88.69 103 VAL A CA 1
ATOM 774 C C . VAL A 1 103 ? -10.761 -2.698 4.784 1.00 88.69 103 VAL A C 1
ATOM 776 O O . VAL A 1 103 ? -9.741 -2.617 4.109 1.00 88.69 103 VAL A O 1
ATOM 779 N N . ASP A 1 104 ? -11.892 -3.218 4.315 1.00 89.50 104 ASP A N 1
ATOM 780 C CA . ASP A 1 104 ? -12.014 -3.763 2.962 1.00 89.50 104 ASP A CA 1
ATOM 781 C C . ASP A 1 104 ? -11.875 -2.667 1.897 1.00 89.50 104 ASP A C 1
ATOM 783 O O . ASP A 1 104 ? -11.181 -2.856 0.897 1.00 89.50 104 ASP A O 1
ATOM 787 N N . THR A 1 105 ? -1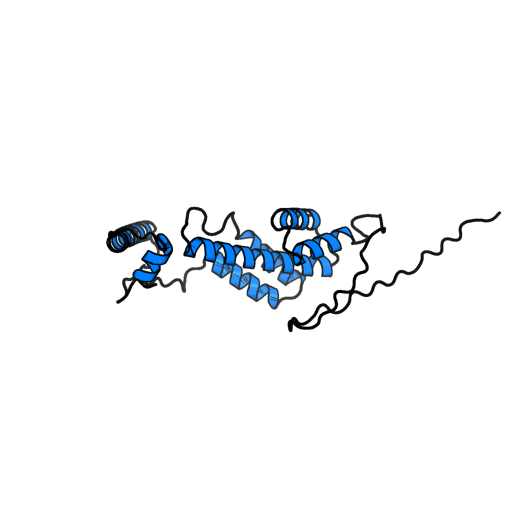2.456 -1.490 2.151 1.00 90.50 105 THR A N 1
ATOM 788 C CA . THR A 1 105 ? -12.315 -0.312 1.280 1.00 90.50 105 THR A CA 1
ATOM 789 C C . THR A 1 105 ? -10.863 0.169 1.222 1.00 90.50 105 THR A C 1
ATOM 791 O O . THR A 1 105 ? -10.325 0.376 0.135 1.00 90.50 105 THR A O 1
ATOM 794 N N . GLU A 1 106 ? -10.203 0.309 2.375 1.00 91.81 106 GLU A N 1
ATOM 795 C CA . GLU A 1 106 ? -8.798 0.733 2.441 1.00 91.81 106 GLU A CA 1
ATOM 796 C C . GLU A 1 106 ? -7.869 -0.314 1.810 1.00 91.81 106 GLU A C 1
ATOM 798 O O . GLU A 1 106 ? -6.962 0.033 1.059 1.00 91.81 106 GLU A O 1
ATOM 803 N N . ARG A 1 107 ? -8.122 -1.609 2.038 1.00 93.50 107 ARG A N 1
ATOM 804 C CA . ARG A 1 107 ? -7.375 -2.708 1.410 1.00 93.50 107 ARG A CA 1
ATOM 805 C C . ARG A 1 107 ? -7.471 -2.637 -0.109 1.00 93.50 107 ARG A C 1
ATOM 807 O O . ARG A 1 107 ? -6.442 -2.742 -0.770 1.00 93.50 107 ARG A O 1
ATOM 814 N N . ALA A 1 108 ? -8.672 -2.439 -0.654 1.00 92.56 108 ALA A N 1
ATOM 815 C CA . ALA A 1 108 ? -8.854 -2.260 -2.089 1.00 92.56 108 ALA A CA 1
ATOM 816 C C . ALA A 1 108 ? -8.062 -1.043 -2.588 1.00 92.56 108 ALA A C 1
ATOM 818 O O . ALA A 1 108 ? -7.264 -1.178 -3.508 1.00 92.56 108 ALA A O 1
ATOM 819 N N . GLY A 1 109 ? -8.191 0.111 -1.926 1.00 94.88 109 GLY A N 1
ATOM 820 C CA . GLY A 1 109 ? -7.457 1.328 -2.284 1.00 94.88 109 GLY A CA 1
ATOM 821 C C . GLY A 1 109 ? -5.931 1.182 -2.229 1.00 94.88 109 GLY A C 1
ATOM 822 O O . GLY A 1 109 ? -5.230 1.761 -3.057 1.00 94.88 109 GLY A O 1
ATOM 823 N N . LEU A 1 110 ? -5.399 0.394 -1.294 1.00 94.81 110 LEU A N 1
ATOM 824 C CA . LEU A 1 110 ? -3.973 0.074 -1.246 1.00 94.81 110 LEU A CA 1
ATOM 825 C C . LEU A 1 110 ? -3.576 -0.807 -2.435 1.00 94.81 110 LEU A C 1
ATOM 827 O O . LEU A 1 110 ? -2.577 -0.522 -3.091 1.00 94.81 110 LEU A O 1
ATOM 831 N N . VAL A 1 111 ? -4.335 -1.875 -2.722 1.00 94.50 111 VAL A N 1
ATOM 832 C CA . VAL A 1 111 ? -4.044 -2.788 -3.848 1.00 94.50 111 VAL A CA 1
ATOM 833 C C . VAL A 1 111 ? -4.034 -2.021 -5.169 1.00 94.50 111 VAL A C 1
ATOM 835 O O . VAL A 1 111 ? -3.158 -2.231 -6.003 1.00 94.50 111 VAL A O 1
ATOM 838 N N . GLU A 1 112 ? -4.951 -1.071 -5.328 1.00 94.81 112 GLU A N 1
ATOM 839 C CA . GLU A 1 112 ? -4.990 -0.159 -6.470 1.00 94.81 112 GLU A CA 1
ATOM 840 C C . GLU A 1 112 ? -3.708 0.664 -6.634 1.00 94.81 112 GLU A C 1
ATOM 842 O O . GLU A 1 112 ? -3.177 0.765 -7.741 1.00 94.81 112 GLU A O 1
ATOM 847 N N . GLN A 1 113 ? -3.180 1.222 -5.543 1.00 95.19 113 GLN A N 1
ATOM 848 C CA . GLN A 1 113 ? -1.934 1.994 -5.566 1.00 95.19 113 GLN A CA 1
ATOM 849 C C . GLN A 1 113 ? -0.731 1.123 -5.932 1.00 95.19 113 GLN A C 1
ATOM 851 O O . GLN A 1 113 ? 0.126 1.541 -6.711 1.00 95.19 113 GLN A O 1
ATOM 856 N N . TRP A 1 114 ? -0.685 -0.102 -5.411 1.00 95.94 114 TRP A N 1
ATOM 857 C CA . TRP A 1 114 ? 0.351 -1.070 -5.754 1.00 95.94 114 TRP A CA 1
ATOM 858 C C . TRP A 1 114 ? 0.319 -1.453 -7.231 1.00 95.94 114 TRP A C 1
ATOM 860 O O . TRP A 1 114 ? 1.353 -1.405 -7.895 1.00 95.94 114 TRP A O 1
ATOM 870 N N . LEU A 1 115 ? -0.869 -1.747 -7.770 1.00 95.69 115 LEU A N 1
ATOM 871 C CA . LEU A 1 115 ? -1.044 -2.055 -9.190 1.00 95.69 115 LEU A CA 1
ATOM 872 C C . LEU A 1 115 ? -0.624 -0.881 -10.074 1.00 95.69 115 LEU A C 1
ATOM 874 O O . LEU A 1 115 ? 0.117 -1.081 -11.032 1.00 95.69 115 LEU A O 1
ATOM 878 N N . ALA A 1 116 ? -1.036 0.342 -9.732 1.00 96.19 116 ALA A N 1
ATOM 879 C CA . ALA A 1 116 ? -0.647 1.538 -10.475 1.00 96.19 116 ALA A CA 1
ATOM 880 C C . ALA A 1 116 ? 0.880 1.731 -10.495 1.00 96.19 116 ALA A C 1
ATOM 882 O O . ALA A 1 116 ? 1.450 2.130 -11.514 1.00 96.19 116 ALA A O 1
ATOM 883 N N . MET A 1 117 ? 1.557 1.411 -9.390 1.00 97.06 117 MET A N 1
ATOM 884 C CA . MET A 1 117 ? 3.012 1.474 -9.320 1.00 97.06 117 MET A CA 1
ATOM 885 C C . MET A 1 117 ? 3.698 0.374 -10.128 1.00 97.06 117 MET A C 1
ATOM 887 O O . MET A 1 117 ? 4.639 0.676 -10.862 1.00 97.06 117 MET A O 1
ATOM 891 N N . ALA A 1 118 ? 3.210 -0.864 -10.057 1.00 96.00 118 ALA A N 1
ATOM 892 C CA . ALA A 1 118 ? 3.708 -1.963 -10.882 1.00 96.00 118 ALA A CA 1
ATOM 893 C C . ALA A 1 118 ? 3.535 -1.663 -12.384 1.00 96.00 118 ALA A C 1
ATOM 895 O O . ALA A 1 118 ? 4.450 -1.878 -13.177 1.00 96.00 118 ALA A O 1
ATOM 896 N N . GLU A 1 119 ? 2.400 -1.080 -12.779 1.00 96.06 119 GLU A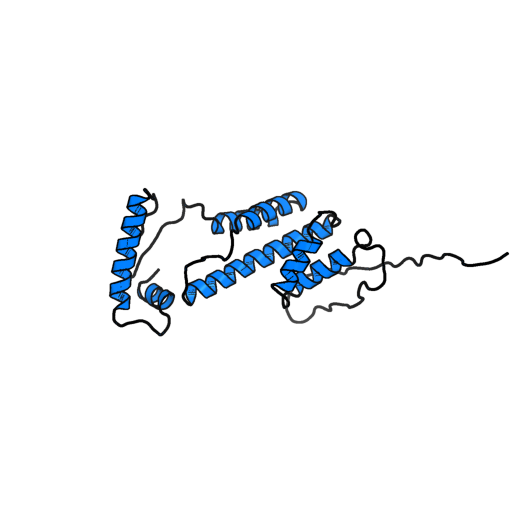 N 1
ATOM 897 C CA . GLU A 1 119 ? 2.146 -0.634 -14.152 1.00 96.06 119 GLU A CA 1
ATOM 898 C C . GLU A 1 119 ? 3.104 0.486 -14.587 1.00 96.06 119 GLU A C 1
ATOM 900 O O . GLU A 1 119 ? 3.614 0.467 -15.712 1.00 96.06 119 GLU A O 1
ATOM 905 N N . GLN A 1 120 ? 3.368 1.467 -13.718 1.00 95.69 120 GLN A N 1
ATOM 906 C CA . GLN A 1 120 ? 4.304 2.552 -14.020 1.00 95.69 120 GLN A CA 1
ATOM 907 C C . GLN A 1 120 ? 5.738 2.035 -14.148 1.00 95.69 120 GLN A C 1
ATOM 909 O O . GLN A 1 120 ? 6.421 2.365 -15.116 1.00 95.69 120 GLN A O 1
ATOM 914 N N . ARG A 1 121 ? 6.172 1.175 -13.222 1.00 95.69 121 ARG A N 1
ATOM 915 C CA . ARG A 1 121 ? 7.465 0.491 -13.286 1.00 95.69 121 ARG A CA 1
ATOM 916 C C . ARG A 1 121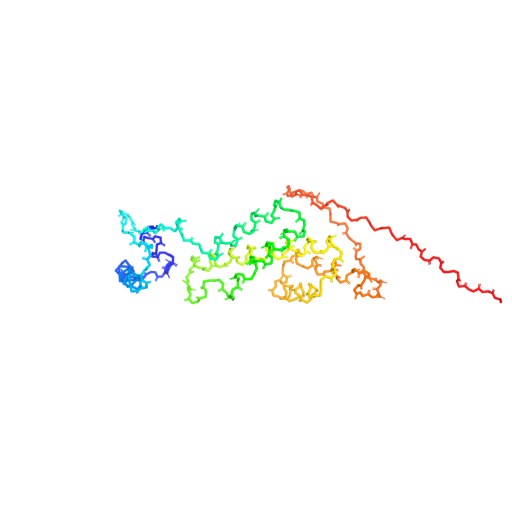 ? 7.601 -0.303 -14.585 1.00 95.69 121 ARG A C 1
ATOM 918 O O . ARG A 1 121 ? 8.563 -0.103 -15.319 1.00 95.69 121 ARG A O 1
ATOM 925 N N . GLY A 1 122 ? 6.611 -1.134 -14.912 1.00 92.06 122 GLY A N 1
ATOM 926 C CA . GLY A 1 122 ? 6.605 -1.923 -16.143 1.00 92.06 122 GLY A CA 1
ATOM 927 C C . GLY A 1 122 ? 6.652 -1.062 -17.408 1.00 92.06 122 GLY A C 1
ATOM 928 O O . GLY A 1 122 ? 7.310 -1.437 -18.374 1.00 92.06 122 GLY A O 1
ATOM 929 N N . THR A 1 123 ? 6.019 0.115 -17.393 1.00 92.25 123 THR A N 1
ATOM 930 C CA . THR A 1 123 ? 6.100 1.087 -18.498 1.00 92.25 123 THR A CA 1
ATOM 931 C C . THR A 1 123 ? 7.538 1.562 -18.705 1.00 92.25 123 THR A C 1
ATOM 933 O O . THR A 1 123 ? 8.072 1.405 -19.800 1.00 92.25 123 THR A O 1
ATOM 936 N N . LEU A 1 124 ? 8.190 2.051 -17.644 1.00 89.56 124 LEU A N 1
ATOM 937 C CA . LEU A 1 124 ? 9.572 2.542 -17.715 1.00 89.56 124 LEU A CA 1
ATOM 938 C C . LEU A 1 124 ? 10.552 1.443 -18.147 1.00 89.56 124 LEU A C 1
ATOM 940 O O . LEU A 1 124 ? 11.467 1.677 -18.932 1.00 89.56 124 LEU A O 1
ATOM 944 N N . MET A 1 125 ? 10.353 0.215 -17.669 1.00 89.81 125 MET A N 1
ATOM 945 C CA . MET A 1 125 ? 11.199 -0.915 -18.051 1.00 89.81 125 MET A CA 1
ATOM 946 C C . MET A 1 125 ? 11.080 -1.261 -19.537 1.00 89.81 125 MET A C 1
ATOM 948 O O . MET A 1 125 ? 12.079 -1.615 -20.163 1.00 89.81 125 MET A O 1
ATOM 952 N N . LEU A 1 126 ? 9.879 -1.159 -20.112 1.00 86.44 126 LEU A N 1
ATOM 953 C CA . LEU A 1 126 ? 9.677 -1.348 -21.549 1.00 86.44 126 LEU A CA 1
ATOM 954 C C . LEU A 1 126 ? 10.310 -0.215 -22.362 1.00 86.44 126 LEU A C 1
ATOM 956 O O . LEU A 1 126 ? 10.933 -0.491 -23.385 1.00 86.44 126 LEU A O 1
ATOM 960 N N . GLU A 1 127 ? 10.213 1.031 -21.895 1.00 85.94 127 GLU A N 1
ATOM 961 C CA . GLU A 1 127 ? 10.857 2.193 -22.528 1.00 85.94 127 GLU A CA 1
ATOM 962 C C . GLU A 1 127 ? 12.389 2.066 -22.550 1.00 85.94 127 GLU A C 1
ATOM 964 O O . GLU A 1 127 ? 13.025 2.424 -23.541 1.00 85.94 127 GLU A O 1
ATOM 969 N N . LEU A 1 128 ? 12.984 1.459 -21.517 1.00 84.44 128 LEU A N 1
ATOM 970 C CA . LEU A 1 128 ? 14.420 1.156 -21.441 1.00 84.44 128 LEU A CA 1
ATOM 971 C C . LEU A 1 128 ? 14.844 -0.110 -22.215 1.00 84.44 128 LEU A C 1
ATOM 973 O O . LEU A 1 128 ? 15.957 -0.610 -22.042 1.00 84.44 128 LEU A O 1
ATOM 977 N N . GLY A 1 129 ? 13.979 -0.640 -23.084 1.00 76.50 129 GLY A N 1
ATOM 978 C CA . GLY A 1 129 ? 14.289 -1.768 -23.965 1.00 76.50 129 GLY A CA 1
ATOM 979 C C . GLY A 1 129 ? 13.978 -3.145 -23.380 1.00 76.50 129 GLY A C 1
ATOM 980 O O . GLY A 1 129 ? 14.410 -4.151 -23.941 1.00 76.50 129 GLY A O 1
ATOM 981 N N . GLY A 1 130 ? 13.252 -3.211 -22.257 1.00 67.62 130 GLY A N 1
ATOM 982 C CA . GLY A 1 130 ? 12.570 -4.417 -21.785 1.00 67.62 130 GLY A CA 1
ATOM 983 C C . GLY A 1 130 ? 13.466 -5.584 -21.365 1.00 67.62 130 GLY A C 1
ATOM 984 O O . GLY A 1 130 ? 12.950 -6.664 -21.105 1.00 67.62 130 GLY A O 1
ATOM 985 N N . GLN A 1 131 ? 14.786 -5.413 -21.281 1.00 65.50 131 GLN A N 1
ATOM 986 C CA . GLN A 1 131 ? 15.738 -6.525 -21.126 1.00 65.50 131 GLN A CA 1
ATOM 987 C C . GLN A 1 131 ? 15.738 -7.188 -19.735 1.00 65.50 131 GLN A C 1
ATOM 989 O O . GLN A 1 131 ? 16.470 -8.154 -19.523 1.00 65.50 131 GLN A O 1
ATOM 994 N N . GLU A 1 132 ? 14.947 -6.703 -18.773 1.00 68.56 132 GLU A N 1
ATOM 995 C CA . GLU A 1 132 ? 14.927 -7.286 -17.432 1.00 68.56 132 GLU A CA 1
ATOM 996 C C . GLU A 1 132 ? 14.334 -8.703 -17.450 1.00 68.56 132 GLU A C 1
ATOM 998 O O . GLU A 1 132 ? 13.178 -8.940 -17.829 1.00 68.56 132 GLU A O 1
ATOM 1003 N N . TYR A 1 133 ? 15.150 -9.659 -17.008 1.00 64.88 133 TYR A N 1
ATOM 1004 C CA . TYR A 1 133 ? 14.735 -11.035 -16.784 1.00 64.88 133 TYR A CA 1
ATOM 1005 C C . TYR A 1 133 ? 13.671 -11.070 -15.684 1.00 64.88 133 TYR A C 1
ATOM 1007 O O . TYR A 1 133 ? 13.965 -10.823 -14.521 1.00 64.88 133 TYR A O 1
ATOM 1015 N N . GLY A 1 134 ? 12.433 -11.398 -16.057 1.00 82.75 134 GLY A N 1
ATOM 1016 C CA . GLY A 1 134 ? 11.322 -11.571 -15.116 1.00 82.75 134 GLY A CA 1
ATOM 1017 C C . GLY A 1 134 ? 10.094 -10.717 -15.414 1.00 82.75 134 GLY A C 1
ATOM 1018 O O . GLY A 1 134 ? 8.997 -11.152 -15.076 1.00 82.75 134 GLY A O 1
ATOM 1019 N N . LEU A 1 135 ? 10.230 -9.596 -16.140 1.00 88.12 135 LEU A N 1
ATOM 1020 C CA . LEU A 1 135 ? 9.099 -8.694 -16.417 1.00 88.12 135 LEU A CA 1
ATOM 1021 C C . LEU A 1 135 ? 7.934 -9.406 -17.125 1.00 88.12 135 LEU A C 1
ATOM 1023 O O . LEU A 1 135 ? 6.773 -9.175 -16.807 1.00 88.12 135 LEU A O 1
ATOM 1027 N N . ALA A 1 136 ? 8.230 -10.297 -18.076 1.00 88.06 136 ALA A N 1
ATOM 1028 C CA . ALA A 1 136 ? 7.197 -11.065 -18.772 1.00 88.06 136 ALA A CA 1
ATOM 1029 C C . ALA A 1 136 ? 6.426 -11.989 -17.813 1.00 88.06 136 ALA A C 1
ATOM 1031 O O . ALA A 1 136 ? 5.199 -12.034 -17.857 1.00 88.06 136 ALA A O 1
ATOM 1032 N N . SER A 1 137 ? 7.136 -12.688 -16.923 1.00 90.19 137 SER A N 1
ATOM 1033 C CA . SER A 1 137 ? 6.533 -13.576 -15.924 1.00 90.19 137 SER A CA 1
ATOM 1034 C C . SER A 1 137 ? 5.718 -12.797 -14.891 1.00 90.19 137 SER A C 1
ATOM 1036 O O . SER A 1 137 ? 4.612 -13.206 -14.548 1.00 90.19 137 SER A O 1
ATOM 1038 N N . GLU A 1 138 ? 6.238 -11.658 -14.433 1.00 92.00 138 GLU A N 1
ATOM 1039 C CA . GLU A 1 138 ? 5.558 -10.750 -13.507 1.00 92.00 138 GLU A CA 1
ATOM 1040 C C . GLU A 1 138 ? 4.255 -10.215 -14.117 1.00 92.00 138 GLU A C 1
ATOM 1042 O O . GLU A 1 138 ? 3.185 -10.374 -13.532 1.00 92.00 138 GLU A O 1
ATOM 1047 N N . LEU A 1 139 ? 4.314 -9.659 -15.331 1.00 92.19 139 LEU A N 1
ATOM 1048 C CA . LEU A 1 139 ? 3.137 -9.140 -16.032 1.00 92.19 139 LEU A CA 1
ATOM 1049 C C . LEU A 1 139 ? 2.121 -10.239 -16.373 1.00 92.19 139 LEU A C 1
ATOM 1051 O O . LEU A 1 139 ? 0.918 -9.970 -16.348 1.00 92.19 139 LEU A O 1
ATOM 1055 N N . SER A 1 140 ? 2.576 -11.464 -16.662 1.00 92.31 140 SER A N 1
ATOM 1056 C CA . SER A 1 140 ? 1.692 -12.623 -16.850 1.00 92.31 140 SER A CA 1
ATOM 1057 C C . SER A 1 140 ? 0.909 -12.912 -15.571 1.00 92.31 140 SER A C 1
ATOM 1059 O O . SER A 1 140 ? -0.318 -12.933 -15.603 1.00 92.31 140 SER A O 1
ATOM 1061 N N . LEU A 1 141 ? 1.603 -13.051 -14.435 1.00 93.69 141 LEU A N 1
ATOM 1062 C CA . LEU A 1 141 ? 0.973 -13.312 -13.140 1.00 93.69 141 LEU A CA 1
ATOM 1063 C C . LEU A 1 141 ? -0.018 -12.204 -12.762 1.00 93.69 141 LEU A C 1
ATOM 1065 O O . LEU A 1 141 ? -1.137 -12.480 -12.338 1.00 93.69 141 LEU A O 1
ATOM 1069 N N . LEU A 1 142 ? 0.379 -10.944 -12.938 1.00 93.81 142 LEU A N 1
ATOM 1070 C CA . LEU A 1 142 ? -0.475 -9.795 -12.645 1.00 93.81 142 LEU A CA 1
ATOM 1071 C C . LEU A 1 142 ? -1.715 -9.747 -13.540 1.00 93.81 142 LEU A C 1
ATOM 1073 O O . LEU A 1 142 ? -2.793 -9.383 -13.076 1.00 93.81 142 LEU A O 1
ATOM 1077 N N . THR A 1 143 ? -1.582 -10.137 -14.807 1.00 93.81 143 THR A N 1
ATOM 1078 C CA . THR A 1 143 ? -2.713 -10.224 -15.736 1.00 93.81 143 THR A CA 1
ATOM 1079 C C . THR A 1 143 ? -3.676 -11.346 -15.347 1.00 93.81 143 THR A C 1
ATOM 1081 O O . THR A 1 143 ? -4.887 -11.148 -15.429 1.00 93.81 143 THR A O 1
ATOM 1084 N N . ASP A 1 144 ? -3.164 -12.486 -14.880 1.00 94.31 144 ASP A N 1
ATOM 1085 C CA . ASP A 1 144 ? -3.990 -13.605 -14.412 1.00 94.31 144 ASP A CA 1
ATOM 1086 C C . ASP A 1 144 ? -4.753 -13.249 -13.127 1.00 94.31 144 ASP A C 1
ATOM 1088 O O . ASP A 1 144 ? -5.934 -13.574 -12.987 1.00 94.31 144 ASP A O 1
ATOM 1092 N N . LEU A 1 145 ? -4.103 -12.534 -12.204 1.00 92.38 145 LEU A N 1
ATOM 1093 C CA . LEU A 1 145 ? -4.719 -12.060 -10.961 1.00 92.38 145 LEU A CA 1
ATOM 1094 C C . LEU A 1 145 ? -5.698 -10.898 -11.188 1.00 92.38 145 LEU A C 1
ATOM 1096 O O . LEU A 1 145 ? -6.673 -10.758 -10.447 1.00 92.38 145 LEU A O 1
ATOM 1100 N N . HIS A 1 146 ? -5.466 -10.074 -12.213 1.00 91.06 146 HIS A N 1
ATOM 1101 C CA . HIS A 1 146 ? -6.265 -8.884 -12.504 1.00 91.06 146 HIS A CA 1
ATOM 1102 C C . HIS A 1 146 ? -6.689 -8.807 -13.985 1.00 91.06 146 HIS A C 1
ATOM 1104 O O . HIS A 1 146 ? -6.329 -7.864 -14.697 1.00 91.06 146 HIS A O 1
ATOM 1110 N N . PRO A 1 147 ? -7.536 -9.737 -14.465 1.00 90.56 147 PRO A N 1
ATOM 1111 C CA . PRO A 1 147 ? -7.852 -9.885 -15.892 1.00 90.56 147 PRO A CA 1
ATOM 1112 C C . PRO A 1 147 ? -8.615 -8.698 -16.501 1.00 90.56 147 PRO A C 1
ATOM 1114 O O . PRO A 1 147 ? -8.652 -8.538 -17.722 1.00 90.56 147 PRO A O 1
ATOM 1117 N N . LEU A 1 148 ? -9.226 -7.847 -15.672 1.00 91.94 148 LEU A N 1
ATOM 1118 C CA . LEU A 1 148 ? -9.954 -6.652 -16.111 1.00 91.94 148 LEU A CA 1
ATOM 1119 C C . LEU A 1 148 ? -9.068 -5.393 -16.193 1.00 91.94 148 LEU A C 1
ATOM 1121 O O . LEU A 1 148 ? -9.536 -4.350 -16.640 1.00 91.94 148 LEU A O 1
ATOM 1125 N N . ARG A 1 149 ? -7.785 -5.470 -15.806 1.00 92.56 149 ARG A N 1
ATOM 1126 C CA . ARG A 1 149 ? -6.822 -4.361 -15.917 1.00 92.56 149 ARG A CA 1
ATOM 1127 C C . ARG A 1 149 ? -6.278 -4.274 -17.336 1.00 92.56 149 ARG A C 1
ATOM 1129 O O . ARG A 1 149 ? -5.318 -4.952 -17.700 1.00 92.56 149 ARG A O 1
ATOM 1136 N N . GLU A 1 150 ? -6.876 -3.415 -18.153 1.00 91.88 150 GLU A N 1
ATOM 1137 C CA . GLU A 1 150 ? -6.441 -3.234 -19.544 1.00 91.88 150 GLU A CA 1
ATOM 1138 C C . GLU A 1 150 ? -4.982 -2.781 -19.661 1.00 91.88 150 GLU A C 1
ATOM 1140 O O . GLU A 1 150 ? -4.283 -3.217 -20.575 1.00 91.88 150 GLU A O 1
ATOM 1145 N N . ARG A 1 151 ? -4.497 -1.968 -18.713 1.00 91.75 151 ARG A N 1
ATOM 1146 C CA . ARG A 1 151 ? -3.121 -1.462 -18.717 1.00 91.75 151 ARG A CA 1
ATOM 1147 C C . ARG A 1 151 ? -2.090 -2.574 -18.499 1.00 91.75 151 ARG A C 1
ATOM 1149 O O . ARG A 1 151 ? -1.179 -2.688 -19.314 1.00 91.75 151 ARG A O 1
ATOM 1156 N N . LEU A 1 152 ? -2.272 -3.453 -17.510 1.00 91.81 152 LEU A N 1
ATOM 1157 C CA . LEU A 1 152 ? -1.425 -4.648 -17.340 1.00 91.81 152 LEU A CA 1
ATOM 1158 C C . LEU A 1 152 ? -1.428 -5.544 -18.583 1.00 91.81 152 LEU A C 1
ATOM 1160 O O . LEU A 1 152 ? -0.369 -5.949 -19.061 1.00 91.81 152 LEU A O 1
ATOM 1164 N N . ARG A 1 153 ? -2.608 -5.784 -19.167 1.00 90.12 153 ARG A N 1
ATOM 1165 C CA . ARG A 1 153 ? -2.744 -6.576 -20.400 1.00 90.12 153 ARG A CA 1
ATOM 1166 C C . ARG A 1 153 ? -2.007 -5.945 -21.578 1.00 90.12 153 ARG A C 1
ATOM 1168 O O . ARG A 1 153 ? -1.415 -6.663 -22.384 1.00 90.12 153 ARG A O 1
ATOM 1175 N N . ALA A 1 154 ? -2.054 -4.620 -21.696 1.00 89.25 154 ALA A N 1
ATOM 1176 C CA . ALA A 1 154 ? -1.332 -3.882 -22.722 1.00 89.25 154 ALA A CA 1
ATOM 1177 C C . ALA A 1 154 ? 0.184 -4.009 -22.528 1.00 89.25 154 ALA A C 1
ATOM 1179 O O . ALA A 1 154 ? 0.876 -4.370 -23.477 1.00 89.25 154 ALA A O 1
ATOM 1180 N N . LEU A 1 155 ? 0.686 -3.806 -21.305 1.00 90.62 155 LEU A N 1
ATOM 1181 C CA . LEU A 1 155 ? 2.107 -3.966 -20.975 1.00 90.62 155 LEU A CA 1
ATOM 1182 C C . LEU A 1 155 ? 2.593 -5.391 -21.263 1.00 90.62 155 LEU A C 1
ATOM 1184 O O . LEU A 1 155 ? 3.621 -5.569 -21.915 1.00 90.62 155 LEU A O 1
ATOM 1188 N N . PHE A 1 156 ? 1.828 -6.409 -20.854 1.00 90.88 156 PHE A N 1
ATOM 1189 C CA . PHE A 1 156 ? 2.159 -7.808 -21.130 1.00 90.88 156 PHE A CA 1
ATOM 1190 C C . PHE A 1 156 ? 2.224 -8.086 -22.635 1.00 90.88 156 PHE A C 1
ATOM 1192 O O . PHE A 1 156 ? 3.188 -8.676 -23.124 1.00 90.88 156 PHE A O 1
ATOM 1199 N N . ARG A 1 157 ? 1.236 -7.603 -23.401 1.00 87.88 157 ARG A N 1
ATOM 1200 C CA . ARG A 1 157 ? 1.219 -7.755 -24.861 1.00 87.88 157 ARG A CA 1
ATOM 1201 C C . ARG A 1 157 ? 2.422 -7.082 -25.515 1.00 87.88 157 ARG A C 1
ATOM 1203 O O . ARG A 1 157 ? 3.038 -7.700 -26.375 1.00 87.88 157 ARG A O 1
ATOM 1210 N N . ILE A 1 158 ? 2.757 -5.853 -25.114 1.00 85.19 158 ILE A N 1
ATOM 1211 C CA . ILE A 1 158 ? 3.926 -5.128 -25.631 1.00 85.19 158 ILE A CA 1
ATOM 1212 C C . ILE A 1 158 ? 5.197 -5.925 -25.339 1.00 85.19 158 ILE A C 1
ATOM 1214 O O . ILE A 1 158 ? 5.975 -6.176 -26.256 1.00 85.19 158 ILE A O 1
ATOM 1218 N N . ARG A 1 159 ? 5.363 -6.410 -24.100 1.00 85.50 159 ARG A N 1
ATOM 1219 C CA . ARG A 1 159 ? 6.530 -7.208 -23.712 1.00 85.50 159 ARG A CA 1
ATOM 1220 C C . ARG A 1 159 ? 6.690 -8.470 -24.562 1.00 85.50 159 ARG A C 1
ATOM 1222 O O . ARG A 1 159 ? 7.801 -8.794 -24.964 1.00 85.50 159 ARG A O 1
ATOM 1229 N N . MET A 1 160 ? 5.591 -9.166 -24.845 1.00 83.69 160 MET A N 1
ATOM 1230 C CA . MET A 1 160 ? 5.600 -10.392 -25.654 1.00 83.69 160 MET A CA 1
ATOM 1231 C C . MET A 1 160 ? 5.805 -10.135 -27.155 1.00 83.69 160 MET A C 1
ATOM 1233 O O . MET A 1 160 ? 6.218 -11.046 -27.871 1.00 83.69 160 MET A O 1
ATOM 1237 N N . CYS A 1 161 ? 5.513 -8.918 -27.623 1.00 74.25 161 CYS A N 1
ATOM 1238 C CA . CYS A 1 161 ? 5.673 -8.484 -29.012 1.00 74.25 161 CYS A CA 1
ATOM 1239 C C . CYS A 1 161 ? 7.064 -7.925 -29.342 1.00 74.25 161 CYS A C 1
ATOM 1241 O O . CYS A 1 161 ? 7.381 -7.749 -30.518 1.00 74.25 161 CYS A O 1
ATOM 1243 N N . ASP A 1 162 ? 7.878 -7.631 -28.330 1.00 65.81 162 ASP A N 1
ATOM 1244 C CA . ASP A 1 162 ? 9.239 -7.133 -28.505 1.00 65.81 162 ASP A CA 1
ATOM 1245 C C . ASP A 1 162 ? 10.099 -8.164 -29.282 1.00 65.81 162 ASP A C 1
ATOM 1247 O O . ASP A 1 162 ? 10.253 -9.299 -28.804 1.00 65.81 162 ASP A O 1
ATOM 1251 N N . PRO A 1 163 ? 10.659 -7.802 -30.462 1.00 56.66 163 PRO A N 1
ATOM 1252 C CA . PRO A 1 163 ? 11.406 -8.705 -31.345 1.00 56.66 163 PRO A CA 1
ATOM 1253 C C . PRO A 1 163 ? 12.542 -9.473 -30.666 1.00 56.66 163 PRO A C 1
ATOM 1255 O O . PRO A 1 163 ? 12.910 -10.556 -31.123 1.00 56.66 163 PRO A O 1
ATOM 1258 N N . PHE A 1 164 ? 13.095 -8.929 -29.580 1.00 54.97 164 PHE A N 1
ATOM 1259 C CA . PHE A 1 164 ? 14.189 -9.549 -28.835 1.00 54.97 164 PHE A CA 1
ATOM 1260 C C . PHE A 1 164 ? 13.748 -10.719 -27.945 1.00 54.97 164 PHE A C 1
ATOM 1262 O O . PHE A 1 164 ? 14.582 -11.538 -27.566 1.00 54.97 164 PHE A O 1
ATOM 1269 N N . THR A 1 165 ? 12.456 -10.833 -27.626 1.00 53.62 165 THR A N 1
ATOM 1270 C CA . THR A 1 165 ? 11.954 -11.831 -26.662 1.00 53.62 165 THR A CA 1
ATOM 1271 C C . THR A 1 165 ? 11.369 -13.060 -27.344 1.00 53.62 165 THR A C 1
ATOM 1273 O O . THR A 1 165 ? 11.411 -14.157 -26.792 1.00 53.62 165 THR A O 1
ATOM 1276 N N . ASN A 1 166 ? 10.817 -12.906 -28.549 1.00 44.84 166 ASN A N 1
ATOM 1277 C CA . ASN A 1 166 ? 10.174 -14.006 -29.252 1.00 44.84 166 ASN A CA 1
ATOM 1278 C C . ASN A 1 166 ? 10.397 -13.837 -30.758 1.00 44.84 166 ASN A C 1
ATOM 1280 O O . ASN A 1 166 ? 9.754 -13.006 -31.393 1.00 44.84 166 ASN A O 1
ATOM 1284 N N . GLY A 1 167 ? 11.315 -14.621 -31.334 1.00 44.00 167 GLY A N 1
ATOM 1285 C CA . GLY A 1 167 ? 11.713 -14.591 -32.752 1.00 44.00 167 GLY A CA 1
ATOM 1286 C C . GLY A 1 167 ? 10.620 -14.993 -33.759 1.00 44.00 167 GLY A C 1
ATOM 1287 O O . GLY A 1 167 ? 10.901 -15.668 -34.746 1.00 44.00 167 GLY A O 1
ATOM 1288 N N . ARG A 1 168 ? 9.360 -14.618 -33.518 1.00 40.47 168 ARG A N 1
ATOM 1289 C CA . ARG A 1 168 ? 8.203 -14.806 -34.393 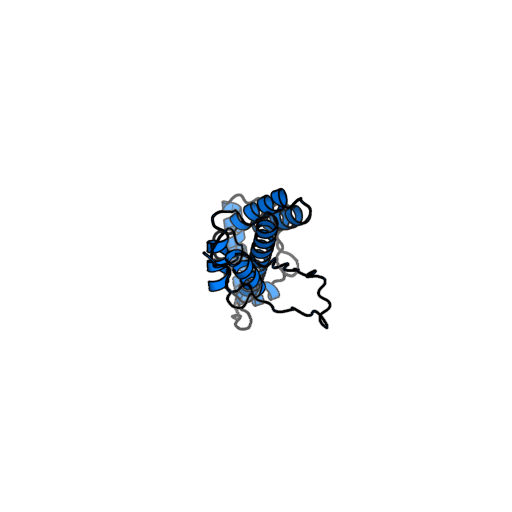1.00 40.47 168 ARG A CA 1
ATOM 1290 C C . ARG A 1 168 ? 7.360 -13.533 -34.428 1.00 40.47 168 ARG A C 1
ATOM 1292 O O . ARG A 1 168 ? 6.368 -13.391 -33.718 1.00 40.47 168 ARG A O 1
ATOM 1299 N N . LEU A 1 169 ? 7.733 -12.642 -35.341 1.00 44.66 169 LEU A N 1
ATOM 1300 C CA . LEU A 1 169 ? 6.878 -11.571 -35.844 1.00 44.66 169 LEU A CA 1
ATOM 1301 C C . LEU A 1 169 ? 5.693 -12.205 -36.584 1.00 44.66 169 LEU A C 1
ATOM 1303 O O . LEU A 1 169 ? 5.840 -12.646 -37.720 1.00 44.66 169 LEU A O 1
ATOM 1307 N N . SER A 1 170 ? 4.523 -12.305 -35.958 1.00 42.84 170 SER A N 1
ATOM 1308 C CA . SER A 1 170 ? 3.311 -12.615 -36.734 1.00 42.84 170 SER A CA 1
ATOM 1309 C C . SER A 1 170 ? 2.047 -11.914 -36.262 1.00 42.84 170 SER A C 1
ATOM 1311 O O . SER A 1 170 ? 1.138 -11.776 -37.068 1.00 42.84 170 SER A O 1
ATOM 1313 N N . TRP A 1 171 ? 1.990 -11.397 -35.032 1.00 41.09 171 TRP A N 1
ATOM 1314 C CA . TRP A 1 171 ? 0.797 -10.702 -34.543 1.00 41.09 171 TRP A CA 1
ATOM 1315 C C . TRP A 1 171 ? 1.144 -9.626 -33.512 1.00 41.09 171 TRP A C 1
ATOM 1317 O O . TRP A 1 171 ? 0.981 -9.832 -32.313 1.00 41.09 171 TRP A O 1
ATOM 1327 N N . CYS A 1 172 ? 1.593 -8.457 -33.971 1.00 47.75 172 CYS A N 1
ATOM 1328 C CA . CYS A 1 172 ? 1.620 -7.253 -33.138 1.00 47.75 172 CYS A CA 1
ATOM 1329 C C . CYS A 1 172 ? 0.572 -6.290 -33.687 1.00 47.75 172 CYS A C 1
ATOM 1331 O O . CYS A 1 172 ? 0.697 -5.743 -34.775 1.00 47.75 172 CYS A O 1
ATOM 1333 N N . VAL A 1 173 ? -0.541 -6.256 -32.961 1.00 44.91 173 VAL A N 1
ATOM 1334 C CA . VAL A 1 173 ? -1.862 -5.795 -33.386 1.00 44.91 173 VAL A CA 1
ATOM 1335 C C . VAL A 1 173 ? -1.859 -4.336 -33.841 1.00 44.91 173 VAL A C 1
ATOM 1337 O O . VAL A 1 173 ? -1.561 -3.430 -33.067 1.00 44.91 173 VAL A O 1
ATOM 1340 N N . GLU A 1 174 ? -2.312 -4.131 -35.075 1.00 39.50 174 GLU A N 1
ATOM 1341 C CA . GLU A 1 174 ? -2.924 -2.893 -35.541 1.00 39.50 174 GLU A CA 1
ATOM 1342 C C . GLU A 1 174 ? -4.297 -2.746 -34.861 1.00 39.50 174 GLU A C 1
ATOM 1344 O O . GLU A 1 174 ? -5.223 -3.521 -35.109 1.00 39.50 174 GLU A O 1
ATOM 1349 N N . ARG A 1 175 ? -4.426 -1.782 -33.946 1.00 35.19 175 ARG A N 1
ATOM 1350 C CA . ARG A 1 175 ? -5.704 -1.122 -33.655 1.00 35.19 175 ARG A CA 1
ATOM 1351 C C . ARG A 1 175 ? -5.437 0.227 -33.003 1.00 35.19 175 ARG A C 1
ATOM 1353 O O . ARG A 1 175 ? -4.953 0.295 -31.876 1.00 35.19 175 ARG A O 1
ATOM 1360 N N . GLU A 1 176 ? -5.748 1.284 -33.748 1.00 36.84 176 GLU A N 1
ATOM 1361 C CA . GLU A 1 176 ? -5.894 2.648 -33.248 1.00 36.84 176 GLU A CA 1
ATOM 1362 C C . GLU A 1 176 ? -6.728 2.654 -31.961 1.00 36.84 176 GLU A C 1
ATOM 1364 O O . GLU A 1 176 ? -7.872 2.199 -31.947 1.00 36.84 176 GLU A O 1
ATOM 1369 N N . VAL A 1 177 ? -6.168 3.199 -30.881 1.00 37.00 177 VAL A N 1
ATOM 1370 C CA . VAL A 1 177 ? -6.973 3.694 -29.764 1.00 37.00 177 VAL A CA 1
ATOM 1371 C C . VAL A 1 177 ? -7.211 5.171 -30.044 1.00 37.00 177 VAL A C 1
ATOM 1373 O O . VAL A 1 177 ? -6.327 6.004 -29.849 1.00 37.00 177 VAL A O 1
ATOM 1376 N N . TYR A 1 178 ? -8.394 5.476 -30.569 1.00 33.28 178 TYR A N 1
ATOM 1377 C CA . TYR A 1 178 ? -8.879 6.841 -30.723 1.00 33.28 178 TYR A CA 1
ATOM 1378 C C . TYR A 1 178 ? -9.316 7.352 -29.344 1.00 33.28 178 TYR A C 1
ATOM 1380 O O . TYR A 1 178 ? -10.174 6.751 -28.697 1.00 33.28 178 TYR A O 1
ATOM 1388 N N . VAL A 1 179 ? -8.703 8.441 -28.883 1.00 39.28 179 VAL A N 1
ATOM 1389 C CA . VAL A 1 179 ? -9.142 9.188 -27.700 1.00 39.28 179 VAL A CA 1
ATOM 1390 C C . VAL A 1 179 ? -10.111 10.261 -28.174 1.00 39.28 179 VAL A C 1
ATOM 1392 O O . VAL A 1 179 ? -9.681 11.186 -28.855 1.00 39.28 179 VAL A O 1
ATOM 1395 N N . ASP A 1 180 ? -11.382 10.177 -27.782 1.00 35.03 180 ASP A N 1
ATOM 1396 C CA . ASP A 1 180 ? -12.174 11.382 -27.524 1.00 35.03 180 ASP A CA 1
ATOM 1397 C C . ASP A 1 180 ? -13.360 11.101 -26.579 1.00 35.03 180 ASP A C 1
ATOM 1399 O O . ASP A 1 180 ? -13.950 10.025 -26.620 1.00 35.03 180 ASP A O 1
ATOM 1403 N N . GLN A 1 181 ? -13.696 12.106 -25.761 1.00 32.12 181 GLN A N 1
ATOM 1404 C CA . GLN A 1 181 ? -14.791 12.249 -24.775 1.00 32.12 181 GLN A CA 1
ATOM 1405 C C . GLN A 1 181 ? -14.541 12.016 -23.267 1.00 32.12 181 GLN A C 1
ATOM 1407 O O . GLN A 1 181 ? -15.440 12.322 -22.487 1.00 32.12 181 GLN A O 1
ATOM 1412 N N . LEU A 1 182 ? -13.354 11.609 -22.791 1.00 38.31 182 LEU A N 1
ATOM 1413 C CA . LEU A 1 182 ? -13.099 11.470 -21.332 1.00 38.31 182 LEU A CA 1
ATOM 1414 C C . LEU A 1 182 ? -11.961 12.331 -20.753 1.00 38.31 182 LEU A C 1
ATOM 1416 O O . LEU A 1 182 ? -11.630 12.194 -19.579 1.00 38.31 182 LEU A O 1
ATOM 1420 N N . GLY A 1 183 ? -11.370 13.247 -21.526 1.00 31.39 183 GLY A N 1
ATOM 1421 C CA . GLY A 1 183 ? -10.397 14.212 -20.985 1.00 31.39 183 GLY A CA 1
ATOM 1422 C C . GLY A 1 183 ? -9.089 13.602 -20.455 1.00 31.39 183 GLY A C 1
ATOM 1423 O O . GLY A 1 183 ? -8.350 14.274 -19.738 1.00 31.39 183 GLY A O 1
ATOM 1424 N N . ILE A 1 184 ? -8.777 12.351 -20.807 1.00 40.59 184 ILE A N 1
ATOM 1425 C CA . ILE A 1 184 ? -7.518 11.699 -20.431 1.00 40.59 184 ILE A CA 1
ATOM 1426 C C . ILE A 1 184 ? -6.441 12.116 -21.439 1.00 40.59 184 ILE A C 1
ATOM 1428 O O . ILE A 1 184 ? -6.496 11.770 -22.618 1.00 40.59 184 ILE A O 1
ATOM 1432 N N . GLN A 1 185 ? -5.464 12.890 -20.973 1.00 36.66 185 GLN A N 1
ATOM 1433 C CA . GLN A 1 185 ? -4.296 13.291 -21.752 1.00 36.66 185 GLN A CA 1
ATOM 1434 C C . GLN A 1 185 ? -3.365 12.089 -22.003 1.00 36.66 185 GLN A C 1
ATOM 1436 O O . GLN A 1 185 ? -2.803 11.536 -21.064 1.00 36.66 185 GLN A O 1
ATOM 1441 N N . GLY A 1 186 ? -3.170 11.753 -23.284 1.00 32.38 186 GLY A N 1
ATOM 1442 C CA . GLY A 1 186 ? -1.888 11.311 -23.847 1.00 32.38 186 GLY A CA 1
ATOM 1443 C C . GLY A 1 186 ? -1.514 9.824 -23.774 1.00 32.38 186 GLY A C 1
ATOM 1444 O O . GLY A 1 186 ? -0.774 9.414 -22.890 1.00 32.38 186 GLY A O 1
ATOM 1445 N N . ILE A 1 187 ? -1.838 9.064 -24.825 1.00 35.72 187 ILE A N 1
ATOM 1446 C CA . ILE A 1 187 ? -0.869 8.119 -25.409 1.00 35.72 187 ILE A CA 1
ATOM 1447 C C . ILE A 1 187 ? -0.535 8.671 -26.797 1.00 35.72 187 ILE A C 1
ATOM 1449 O O . ILE A 1 187 ? -1.337 8.577 -27.725 1.00 35.72 187 ILE A O 1
ATOM 1453 N N . GLN A 1 188 ? 0.621 9.321 -26.939 1.00 37.28 188 GLN A N 1
ATOM 1454 C CA . GLN A 1 188 ? 1.107 9.767 -28.246 1.00 37.28 188 GLN A CA 1
ATOM 1455 C C . GLN A 1 188 ? 1.668 8.551 -29.000 1.00 37.28 188 GLN A C 1
ATOM 1457 O O . GLN A 1 188 ? 2.752 8.064 -28.710 1.00 37.28 188 GLN A O 1
ATOM 1462 N N . ARG A 1 189 ? 0.851 8.054 -29.934 1.00 33.50 189 ARG A N 1
ATOM 1463 C CA . ARG A 1 189 ? 1.177 7.387 -31.207 1.00 33.50 189 ARG A CA 1
ATOM 1464 C C . ARG A 1 189 ? 2.441 6.502 -31.242 1.00 33.50 189 ARG A C 1
ATOM 1466 O O . ARG A 1 189 ? 3.541 6.979 -31.500 1.00 33.50 189 ARG A O 1
ATOM 1473 N N . VAL A 1 190 ? 2.247 5.182 -31.181 1.00 37.72 190 VAL A N 1
ATOM 1474 C CA . VAL A 1 190 ? 3.245 4.203 -31.651 1.00 37.72 190 VAL A CA 1
ATOM 1475 C C . VAL A 1 190 ? 3.120 4.084 -33.172 1.00 37.72 190 VAL A C 1
ATOM 1477 O O . VAL A 1 190 ? 2.106 3.611 -33.681 1.00 37.72 190 VAL A O 1
ATOM 1480 N N . SER A 1 191 ? 4.129 4.554 -33.906 1.00 29.38 191 SER A N 1
ATOM 1481 C CA . SER A 1 191 ? 4.233 4.376 -35.358 1.00 29.38 191 SER A CA 1
ATOM 1482 C C . SER A 1 191 ? 5.113 3.166 -35.663 1.00 29.38 191 SER A C 1
ATOM 1484 O O . SER A 1 191 ? 6.315 3.198 -35.408 1.00 29.38 191 SER A O 1
ATOM 1486 N N . TRP A 1 192 ? 4.529 2.120 -36.244 1.00 36.31 192 TRP A N 1
ATOM 1487 C CA . TRP A 1 192 ? 5.251 0.951 -36.747 1.00 36.31 192 TRP A CA 1
ATOM 1488 C C . TRP A 1 192 ? 5.709 1.213 -38.185 1.00 36.31 192 TRP A C 1
ATOM 1490 O O . TRP A 1 192 ? 4.880 1.296 -39.088 1.00 36.31 192 TRP A O 1
ATOM 1500 N N . ILE A 1 193 ? 7.017 1.331 -38.426 1.00 33.19 193 ILE A N 1
ATOM 1501 C CA . ILE A 1 193 ? 7.562 1.241 -39.788 1.00 33.19 193 ILE A CA 1
ATOM 1502 C C . ILE A 1 193 ? 8.004 -0.208 -40.004 1.00 33.19 193 ILE A C 1
ATOM 1504 O O . ILE A 1 193 ? 9.076 -0.620 -39.567 1.00 33.19 193 ILE A O 1
ATOM 1508 N N . LEU A 1 194 ? 7.159 -0.986 -40.682 1.00 38.75 194 LEU A N 1
ATOM 1509 C CA . LEU A 1 194 ? 7.570 -2.211 -41.364 1.00 38.75 194 LEU A CA 1
ATOM 1510 C C . LEU A 1 194 ? 8.400 -1.800 -42.587 1.00 38.75 194 LEU A C 1
ATOM 1512 O O . LEU A 1 194 ? 7.844 -1.317 -43.570 1.00 38.75 194 LEU A O 1
ATOM 1516 N N . LEU A 1 195 ? 9.718 -2.002 -42.561 1.00 31.56 195 LEU A N 1
ATOM 1517 C CA . LEU A 1 195 ? 10.453 -2.172 -43.815 1.00 31.56 195 LEU A CA 1
ATOM 1518 C C . LEU A 1 195 ? 10.241 -3.624 -44.270 1.00 31.56 195 LEU A C 1
ATOM 1520 O O . LEU A 1 195 ? 10.552 -4.539 -43.500 1.00 31.56 195 LEU A O 1
ATOM 1524 N N . PRO A 1 196 ? 9.710 -3.874 -45.481 1.00 37.06 196 PRO A N 1
ATOM 1525 C CA . PRO A 1 196 ? 9.634 -5.224 -45.999 1.00 37.06 196 PRO A CA 1
ATOM 1526 C C . PRO A 1 196 ? 11.058 -5.740 -46.195 1.00 37.06 196 PRO A C 1
ATOM 1528 O O . PRO A 1 196 ? 11.858 -5.142 -46.914 1.00 37.06 196 PRO A O 1
ATOM 1531 N N . GLN A 1 197 ? 11.363 -6.873 -45.568 1.00 46.56 197 GLN A N 1
ATOM 1532 C CA . GLN A 1 197 ? 12.493 -7.707 -45.956 1.00 46.56 197 GLN A CA 1
ATOM 1533 C C . GLN A 1 197 ? 12.241 -8.178 -47.395 1.00 46.56 197 GLN A C 1
ATOM 1535 O O . GLN A 1 197 ? 11.564 -9.180 -47.620 1.00 46.56 197 GLN A O 1
ATOM 1540 N N . MET A 1 198 ? 12.750 -7.441 -48.385 1.00 30.89 198 MET A N 1
ATOM 1541 C CA . MET A 1 198 ? 12.928 -7.983 -49.729 1.00 30.89 198 MET A CA 1
ATOM 1542 C C . MET A 1 198 ? 14.077 -8.988 -49.669 1.00 30.89 198 MET A C 1
ATOM 1544 O O . MET A 1 198 ? 15.235 -8.645 -49.886 1.00 30.89 198 MET A O 1
ATOM 1548 N N . ALA A 1 199 ? 13.751 -10.245 -49.391 1.00 46.72 199 ALA A N 1
ATOM 1549 C CA . ALA A 1 199 ? 14.528 -11.342 -49.938 1.00 46.72 199 ALA A CA 1
ATOM 1550 C C . ALA A 1 199 ? 14.007 -11.602 -51.358 1.00 46.72 199 ALA A C 1
ATOM 1552 O O . ALA A 1 199 ? 12.826 -11.934 -51.500 1.00 46.72 199 ALA A O 1
ATOM 1553 N N . PRO A 1 200 ? 14.815 -11.490 -52.426 1.00 34.34 200 PRO A N 1
ATOM 1554 C CA . PRO A 1 200 ? 14.454 -12.158 -53.658 1.00 34.34 200 PRO A CA 1
ATOM 1555 C C . PRO A 1 200 ? 14.717 -13.656 -53.485 1.00 34.34 200 PRO A C 1
ATOM 1557 O O . PRO A 1 200 ? 15.853 -14.116 -53.374 1.00 34.34 200 PRO A O 1
ATOM 1560 N N . ALA A 1 201 ? 13.624 -14.413 -53.464 1.00 40.47 201 ALA A N 1
ATOM 1561 C CA . ALA A 1 201 ? 13.636 -15.809 -53.843 1.00 40.47 201 ALA A CA 1
ATOM 1562 C C . ALA A 1 201 ? 13.875 -15.918 -55.359 1.00 40.47 201 ALA A C 1
ATOM 1564 O O . ALA A 1 201 ? 13.104 -15.373 -56.144 1.00 40.47 201 ALA A O 1
ATOM 1565 N N . GLY A 1 202 ? 14.894 -16.692 -55.737 1.00 40.56 202 GLY A N 1
ATOM 1566 C CA . GLY A 1 202 ? 14.888 -17.508 -56.952 1.00 40.56 202 GLY A CA 1
ATOM 1567 C C . GLY A 1 202 ? 15.625 -16.973 -58.183 1.00 40.56 202 GLY A C 1
ATOM 1568 O O . GLY A 1 202 ? 15.279 -15.930 -58.728 1.00 40.56 202 GLY A O 1
ATOM 1569 N N . GLY A 1 203 ? 16.537 -17.804 -58.702 1.00 39.00 203 GLY A N 1
ATOM 1570 C CA . GLY A 1 203 ? 16.793 -17.894 -60.140 1.00 39.00 203 GLY A CA 1
ATOM 1571 C C . GLY A 1 203 ? 18.222 -18.270 -60.533 1.00 39.00 203 GLY A C 1
ATOM 1572 O O . GLY A 1 203 ? 19.065 -17.384 -60.574 1.00 39.00 203 GLY A O 1
ATOM 1573 N N . GLY A 1 204 ? 18.427 -19.535 -60.932 1.00 36.38 204 GLY A N 1
ATOM 1574 C CA . GLY A 1 204 ? 19.494 -19.959 -61.859 1.00 36.38 204 GLY A CA 1
ATOM 1575 C C . GLY A 1 204 ? 20.803 -20.410 -61.240 1.00 36.38 204 GLY A C 1
ATOM 1576 O O . GLY A 1 204 ? 21.629 -19.528 -60.937 1.00 36.38 204 GLY A O 1
#

Secondary structure (DSSP, 8-state):
-BHHHHHHHHHTT---TTHHHHHHHHHHHHHHHHHHTT-S--EEEETTEEEE--TT---HHHHHHHHHHHHTTS-HHHHHHHHHHHHTT--SSTTTT--SHHHHHHHHHHHHHHHHHHHHHHHHHHHTTS--TTHHHHHHHHHHH-TT-HHHHHHHHHHHH-TTT-S--S----------SS----------------------

Sequence (204 aa):
MSRDRLVHALWGTEAPESARGSIYTYVAGLRKDMDLAGASVRLMSARTGYTMNLADFDTDARRFDRHWSAGRTLAETAAIAEFDAALKLWNGAPLAGAGGALVDTERAGLVEQWLAMAEQRGTLMLELGGQEYGLASELSLLTDLHPLRERLRALFRIRMCDPFTNGRLSWCVEREVYVDQLGIQGIQRVSWILLPQMAPAGGG

Foldseek 3Di:
DFLVVVQCQQQNPNRDPCSSVVVVVVLVVVQVVCVVVVPPWHFDADPGGTDIDCPVPDDLVNLLVVLCVVLVVDDLVSSLVSLVVSLVSDDDQPPPPDDGPNSVVVSVVVVVSNVVSLLVSLVSCVVVVVPDDCSLVVLVVVCVVPVPPVSSVVSNLSSCCRCVNDVDPDDPDDDDPDDDDPPDDDDPDDDDDDDDPPDDDDDD

Organism: NCBI:txid504798

pLDDT: mean 79.43, std 21.38, range [29.38, 98.12]

Radius of gyration: 24.88 Å; chains: 1; bounding box: 46×35×89 Å

InterPro domains:
  IPR005158 Bacterial transcriptional activator domain [PF03704] (59-155)
  IPR005158 Bacterial transcriptional activator domain [SM01043] (59-159)
  IPR011990 Tetratricopeptide-like helical domain supe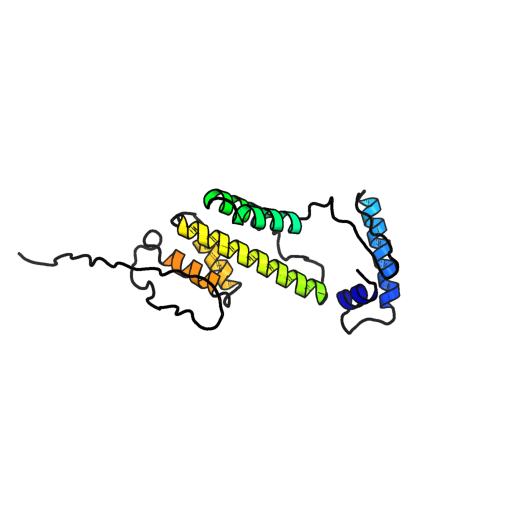rfamily [G3DSA:1.25.40.10] (57-158)
  IPR011990 Tetratricopeptide-like helical domain superfamily [SSF48452] (56-154)
  IPR016032 Signal transduction response regulator, C-terminal effector [SSF46894] (2-52)
  IPR036388 Winged helix-like DNA-binding domain superfamily [G3DSA:1.10.10.10] (1-54)
  IPR051677 AfsR/DnrI/RedD regulatory protein [PTHR35807] (2-155)